Protein AF-A0A7S3VLM6-F1 (afdb_monomer)

Sequence (213 aa):
VGGSRGAKKRGRIESWELSPDQVVLQPAMRALCRQARKAVSQMSSQQAAMVAWACARMGYRDEALLQALANHVSHTSLKLAPKAQGLSMLAWAYATLDFKHPALLSRLMQTAKAKAKWFQPQALSNLLWGLGHFKVCDQELLSLLAREAVYKVDDLKPLGITTILEAWAHAGFYNISLFAVAVPAARKQLPAFSPPTLVRLLTACACVGHFDR

Organism: Dunaliella tertiolecta (NCBI:txid3047)

Solvent-accessible surface area (backbone atoms only — not comparable to full-atom values): 11894 Å² total; per-residue (Å²): 136,84,88,78,83,80,76,76,74,83,71,77,81,67,95,82,78,74,66,61,88,70,56,82,71,54,70,70,57,52,51,50,51,54,50,49,50,75,43,47,88,78,46,53,39,44,54,42,17,51,53,44,30,51,30,34,77,60,38,44,79,53,65,70,41,51,50,50,43,37,51,54,45,43,72,40,53,83,87,59,37,44,54,46,59,28,46,12,32,37,32,33,18,33,44,71,55,71,52,88,51,69,63,34,52,54,41,48,52,56,50,43,61,78,39,45,88,67,42,48,51,68,30,44,22,32,31,40,40,18,37,40,72,71,66,61,85,50,68,67,53,50,54,53,50,44,55,51,42,59,80,37,38,85,76,34,52,63,66,32,50,29,36,45,48,33,30,33,32,77,68,72,46,77,56,62,72,43,51,70,50,42,53,58,43,47,60,79,44,51,92,74,48,49,74,73,48,49,52,46,40,51,49,26,29,58,69,55,69,61,72,89,130

InterPro domains:
  IPR050870 FAST kinase domain-containing [PTHR21228] (25-212)
  IPR058917 RNA-editing substrate-binding complex 6 protein domain [PF26188] (31-204)

Mean predicted aligned error: 8.48 Å

Foldseek 3Di:
DDDDDPPPPPDPPDLPPDPLPPQDDDPVVVVVLVVCLVCLLVDQLLVLLVSLLVCLVSSHDDPSSLVSSLVSQLPDDLVRHHALQSLLSNLQSCLSNVNDDPSSLVSSLVSCLVHVLRHALVSLLSNLLSCLSVLPDDPSSLVSSLVNCLVRLLVDDLSSLLSNLVSCLSNLHDPPSSCVRSVVSNVVRVVRDDPVSVVSNVVSCVSNVNDDD

Nearest PDB structures (foldseek):
  8fni-assembly1_6  TM=9.063E-01  e=2.545E-06  Trypanosoma brucei
  9g6k-assembly1_L4  TM=7.052E-01  e=1.228E-04  Toxoplasma gondii
  9g6k-assembly1_LJ  TM=7.019E-01  e=1.468E-04  Toxoplasma gondii
  9g6k-assembly1_Li  TM=7.991E-01  e=1.140E-03  Toxoplasma gondii
  8fnk-assembly1_8  TM=7.278E-01  e=8.853E-03  Trypanosoma brucei

pLDDT: mean 83.5, std 17.64, range [27.94, 97.75]

Radius of gyration: 19.03 Å; Cα contacts (8 Å, |Δi|>4): 236; chains: 1; bounding box: 37×66×54 Å

Structure (mmCIF, N/CA/C/O backbone):
data_AF-A0A7S3VLM6-F1
#
_entry.id   AF-A0A7S3VLM6-F1
#
loop_
_atom_site.group_PDB
_atom_site.id
_atom_site.type_symbol
_atom_site.label_atom_id
_atom_site.label_alt_id
_atom_site.label_comp_id
_atom_site.label_asym_id
_atom_site.label_entity_id
_atom_site.label_seq_id
_atom_site.pdbx_PDB_ins_code
_atom_site.Cartn_x
_atom_site.Cartn_y
_atom_site.Cartn_z
_atom_site.occupancy
_atom_site.B_iso_or_equiv
_atom_site.auth_seq_id
_atom_site.auth_comp_id
_atom_site.auth_asym_id
_atom_site.auth_atom_id
_atom_site.pdbx_PDB_model_num
ATOM 1 N N . VAL A 1 1 ? -5.978 -51.804 10.826 1.00 36.94 1 VAL A N 1
ATOM 2 C CA . VAL A 1 1 ? -4.774 -51.009 11.171 1.00 36.94 1 VAL A CA 1
ATOM 3 C C . VAL A 1 1 ? -4.463 -50.093 9.997 1.00 36.94 1 VAL A C 1
ATOM 5 O O . VAL A 1 1 ? -4.451 -50.586 8.881 1.00 36.94 1 VAL A O 1
ATOM 8 N N . GLY A 1 2 ? -4.269 -48.793 10.252 1.00 31.86 2 GLY A N 1
ATOM 9 C CA . GLY A 1 2 ? -3.935 -47.759 9.253 1.00 31.86 2 GLY A CA 1
ATOM 10 C C . GLY A 1 2 ? -5.181 -47.059 8.690 1.00 31.86 2 GLY A C 1
ATOM 11 O O . GLY A 1 2 ? -5.938 -47.668 7.958 1.00 31.86 2 GLY A O 1
ATOM 12 N N . GLY A 1 3 ? -5.533 -45.813 9.010 1.00 34.94 3 GLY A N 1
ATOM 13 C CA . GLY A 1 3 ? -4.728 -44.711 9.526 1.00 34.94 3 GLY A CA 1
ATOM 14 C C . GLY A 1 3 ? -4.196 -43.850 8.380 1.00 34.94 3 GLY A C 1
ATOM 15 O O . GLY A 1 3 ? -3.023 -43.942 8.052 1.00 34.94 3 GLY A O 1
ATOM 16 N N . SER A 1 4 ? -5.037 -42.995 7.791 1.00 30.02 4 SER A N 1
ATOM 17 C CA . SER A 1 4 ? -4.576 -41.868 6.972 1.00 30.02 4 SER A CA 1
ATOM 18 C C . SER A 1 4 ? -5.456 -40.651 7.245 1.00 30.02 4 SER A C 1
ATOM 20 O O . SER A 1 4 ? -6.545 -40.481 6.699 1.00 30.02 4 SER A O 1
ATOM 22 N N . ARG A 1 5 ? -4.984 -39.819 8.179 1.00 30.94 5 ARG A N 1
ATOM 23 C CA . ARG A 1 5 ? -5.479 -38.462 8.401 1.00 30.94 5 ARG A CA 1
ATOM 24 C C . ARG A 1 5 ? -5.042 -37.626 7.201 1.00 30.94 5 ARG A C 1
ATOM 26 O O . ARG A 1 5 ? -3.879 -37.244 7.108 1.00 30.94 5 ARG A O 1
ATOM 33 N N . GLY A 1 6 ? -5.980 -37.324 6.309 1.00 29.05 6 GLY A N 1
ATOM 34 C CA . GLY A 1 6 ? -5.800 -36.306 5.282 1.00 29.05 6 GLY A CA 1
ATOM 35 C C . GLY A 1 6 ? -5.577 -34.947 5.941 1.00 29.05 6 GLY A C 1
ATOM 36 O O . GLY A 1 6 ? -6.521 -34.281 6.364 1.00 29.05 6 GLY A O 1
ATOM 37 N N . ALA A 1 7 ? -4.314 -34.550 6.068 1.00 30.67 7 ALA A N 1
ATOM 38 C CA . ALA A 1 7 ? -3.929 -33.212 6.475 1.00 30.67 7 ALA A CA 1
ATOM 39 C C . ALA A 1 7 ? -4.460 -32.214 5.435 1.00 30.67 7 ALA A C 1
ATOM 41 O O . ALA A 1 7 ? -3.897 -32.070 4.349 1.00 30.67 7 ALA A O 1
ATOM 42 N N . LYS A 1 8 ? -5.559 -31.520 5.763 1.00 32.72 8 LYS A N 1
ATOM 43 C CA . LYS A 1 8 ? -6.003 -30.330 5.030 1.00 32.72 8 LYS A CA 1
ATOM 44 C C . LYS A 1 8 ? -4.865 -29.310 5.077 1.00 32.72 8 LYS A C 1
ATOM 46 O O . LYS A 1 8 ? -4.657 -28.646 6.093 1.00 32.72 8 LYS A O 1
ATOM 51 N N . LYS A 1 9 ? -4.105 -29.214 3.983 1.00 30.67 9 LYS A N 1
ATOM 52 C CA . LYS A 1 9 ? -3.143 -28.134 3.753 1.00 30.67 9 LYS A CA 1
ATOM 53 C C . LYS A 1 9 ? -3.896 -26.817 3.949 1.00 30.67 9 LYS A C 1
ATOM 55 O O . LYS A 1 9 ? -4.870 -26.558 3.248 1.00 30.67 9 LYS A O 1
ATOM 60 N N . ARG A 1 10 ? -3.474 -26.011 4.931 1.00 30.25 10 ARG A N 1
ATOM 61 C CA . ARG A 1 10 ? -3.906 -24.615 5.088 1.00 30.25 10 ARG A CA 1
ATOM 62 C C . ARG A 1 10 ? -3.523 -23.880 3.803 1.00 30.25 10 ARG A C 1
ATOM 64 O O . ARG A 1 10 ? -2.375 -23.473 3.645 1.00 30.25 10 ARG A O 1
ATOM 71 N N . GLY A 1 11 ? -4.470 -23.803 2.872 1.00 27.94 11 GLY A N 1
ATOM 72 C CA . GLY A 1 11 ? -4.322 -23.095 1.611 1.00 27.94 11 GLY A CA 1
ATOM 73 C C . GLY A 1 11 ? -4.006 -21.635 1.895 1.00 27.94 11 GLY A C 1
ATOM 74 O O . GLY A 1 11 ? -4.718 -20.955 2.635 1.00 27.94 11 GLY A O 1
ATOM 75 N N . ARG A 1 12 ? -2.885 -21.172 1.350 1.00 28.38 12 ARG A N 1
ATOM 76 C CA . ARG A 1 12 ? -2.534 -19.761 1.296 1.00 28.38 12 ARG A CA 1
ATOM 77 C C . ARG A 1 12 ? -3.579 -19.117 0.386 1.00 28.38 12 ARG A C 1
ATOM 79 O O . ARG A 1 12 ? -3.565 -19.381 -0.804 1.00 28.38 12 ARG A O 1
ATOM 86 N N . ILE A 1 13 ? -4.510 -18.366 0.968 1.00 34.19 13 ILE A N 1
ATOM 87 C CA . ILE A 1 13 ? -5.582 -17.689 0.228 1.00 34.19 13 ILE A CA 1
ATOM 88 C C . ILE A 1 13 ? -4.913 -16.735 -0.769 1.00 34.19 13 ILE A C 1
ATOM 90 O O . ILE A 1 13 ? -4.266 -15.764 -0.353 1.00 34.19 13 ILE A O 1
ATOM 94 N N . GLU A 1 14 ? -4.986 -17.073 -2.054 1.00 30.89 14 GLU A N 1
ATOM 95 C CA . GLU A 1 14 ? -4.518 -16.230 -3.147 1.00 30.89 14 GLU A CA 1
ATOM 96 C C . GLU A 1 14 ? -5.499 -15.065 -3.323 1.00 30.89 14 GLU A C 1
ATOM 98 O O . GLU A 1 14 ? -6.708 -15.200 -3.162 1.00 30.89 14 GLU A O 1
ATOM 103 N N . SER A 1 15 ? -4.956 -13.867 -3.525 1.00 38.62 15 SER A N 1
ATOM 104 C CA . SER A 1 15 ? -5.605 -12.592 -3.199 1.00 38.62 15 SER A CA 1
ATOM 105 C C . SER A 1 15 ? -6.676 -12.110 -4.185 1.00 38.62 15 SER A C 1
ATOM 107 O O . SER A 1 15 ? -6.946 -10.914 -4.211 1.00 38.62 15 SER A O 1
ATOM 109 N N . TRP A 1 16 ? -7.245 -12.978 -5.019 1.00 41.88 16 TRP A N 1
ATOM 110 C CA . TRP A 1 16 ? -8.135 -12.574 -6.115 1.00 41.88 16 TRP A CA 1
ATOM 111 C C . TRP A 1 16 ? -9.539 -13.210 -6.074 1.00 41.88 16 TRP A C 1
ATOM 113 O O . TRP A 1 16 ? -10.366 -12.860 -6.906 1.00 41.88 16 TRP A O 1
ATOM 123 N N . GLU A 1 17 ? -9.855 -14.060 -5.087 1.00 33.66 17 GLU A N 1
ATOM 124 C CA . GLU A 1 17 ? -11.158 -14.763 -5.002 1.00 33.66 17 GLU A CA 1
ATOM 125 C C . GLU A 1 17 ? -12.148 -14.222 -3.952 1.00 33.66 17 GLU A C 1
ATOM 127 O O . GLU A 1 17 ? -13.228 -14.781 -3.780 1.00 33.66 17 GLU A O 1
ATOM 132 N N . LEU A 1 18 ? -11.837 -13.145 -3.227 1.00 43.09 18 LEU A N 1
ATOM 133 C CA . LEU A 1 18 ? -12.759 -12.623 -2.212 1.00 43.09 18 LEU A CA 1
ATOM 134 C C . LEU A 1 18 ? -13.539 -11.426 -2.754 1.00 43.09 18 LEU A C 1
ATOM 136 O O . LEU A 1 18 ? -13.061 -10.296 -2.707 1.00 43.09 18 LEU A O 1
ATOM 140 N N . SER A 1 19 ? -14.771 -11.669 -3.208 1.00 40.28 19 SER A N 1
ATOM 141 C CA . SER A 1 19 ? -15.798 -10.626 -3.206 1.00 40.28 19 SER A CA 1
ATOM 142 C C . SER A 1 19 ? -15.946 -10.118 -1.761 1.00 40.28 19 SER A C 1
ATOM 144 O O . SER A 1 19 ? -16.216 -10.937 -0.874 1.00 40.28 19 SER A O 1
ATOM 146 N N . PRO A 1 20 ? -15.768 -8.808 -1.488 1.00 48.38 20 PRO A N 1
ATOM 147 C CA . PRO A 1 20 ? -15.827 -8.241 -0.134 1.00 48.38 20 PRO A CA 1
ATOM 148 C C . PRO A 1 20 ? -17.125 -8.555 0.630 1.00 48.38 20 PRO A C 1
ATOM 150 O O . PRO A 1 20 ? -17.157 -8.488 1.857 1.00 48.38 20 PRO A O 1
ATOM 153 N N . ASP A 1 21 ? -18.178 -8.948 -0.088 1.00 48.97 21 ASP A N 1
ATOM 154 C CA . ASP A 1 21 ? -19.537 -9.081 0.432 1.00 48.97 21 ASP A CA 1
ATOM 155 C C . ASP A 1 21 ? -19.862 -10.454 1.053 1.00 48.97 21 ASP A C 1
ATOM 157 O O . ASP A 1 21 ? -20.967 -10.645 1.558 1.00 48.97 21 ASP A O 1
ATOM 161 N N . GLN A 1 22 ? -18.935 -11.425 1.053 1.00 50.75 22 GLN A N 1
ATOM 162 C CA . GLN A 1 22 ? -19.246 -12.806 1.475 1.00 50.75 22 GLN A CA 1
ATOM 163 C C . GLN A 1 22 ? -18.573 -13.302 2.764 1.00 50.75 22 GLN A C 1
ATOM 165 O O . GLN A 1 22 ? -18.857 -14.418 3.211 1.00 50.75 22 GLN A O 1
ATOM 170 N N . VAL A 1 23 ? -17.731 -12.505 3.434 1.00 64.38 23 VAL A N 1
ATOM 171 C CA . VAL A 1 23 ? -17.086 -12.975 4.673 1.00 64.38 23 VAL A CA 1
ATOM 172 C C . VAL A 1 23 ? -17.957 -12.711 5.903 1.00 64.38 23 VAL A C 1
ATOM 174 O O . VAL A 1 23 ? -17.932 -11.645 6.523 1.00 64.38 23 VAL A O 1
ATOM 177 N N . VAL A 1 24 ? -18.688 -13.740 6.337 1.00 68.00 24 VAL A N 1
ATOM 178 C CA . VAL A 1 24 ? -19.370 -13.737 7.637 1.00 68.00 24 VAL A CA 1
ATOM 179 C C . VAL A 1 24 ? -18.347 -13.978 8.747 1.00 68.00 24 VAL A C 1
ATOM 181 O O . VAL A 1 24 ? -18.001 -15.111 9.079 1.00 68.00 24 VAL A O 1
ATOM 184 N N . LEU A 1 25 ? -17.870 -12.897 9.365 1.00 74.06 25 LEU A N 1
ATOM 185 C CA . LEU A 1 25 ? -17.043 -13.009 10.565 1.00 74.06 25 LEU A CA 1
ATOM 186 C C . LEU A 1 25 ? -17.821 -13.611 11.737 1.00 74.06 25 LEU A C 1
ATOM 188 O O . LEU A 1 25 ? -18.945 -13.189 12.030 1.00 74.06 25 LEU A O 1
ATOM 192 N N . GLN A 1 26 ? -17.161 -14.511 12.470 1.00 79.38 26 GLN A N 1
ATOM 193 C CA . GLN A 1 26 ? -17.660 -15.042 13.736 1.00 79.38 26 GLN A CA 1
ATOM 194 C C . GLN A 1 26 ? -17.963 -13.904 14.737 1.00 79.38 26 GLN A C 1
ATOM 196 O O . GLN A 1 26 ? -17.250 -12.891 14.745 1.00 79.38 26 GLN A O 1
ATOM 201 N N . PRO A 1 27 ? -18.965 -14.060 15.627 1.00 84.00 27 PRO A N 1
ATOM 202 C CA . PRO A 1 27 ? -19.365 -13.022 16.583 1.00 84.00 27 PRO A CA 1
ATOM 203 C C . PRO A 1 27 ? -18.211 -12.466 17.428 1.00 84.00 27 PRO A C 1
ATOM 205 O O . PRO A 1 27 ? -18.130 -11.255 17.633 1.00 84.00 27 PRO A O 1
ATOM 208 N N . ALA A 1 28 ? -17.280 -13.330 17.846 1.00 84.19 28 ALA A N 1
ATOM 209 C CA . ALA A 1 28 ? -16.088 -12.934 18.592 1.00 84.19 28 ALA A CA 1
ATOM 210 C C . ALA A 1 28 ? -15.211 -11.941 17.810 1.00 84.19 28 ALA A C 1
ATOM 212 O O . ALA A 1 28 ? -14.785 -10.928 18.360 1.00 84.19 28 ALA A O 1
ATOM 213 N N . MET A 1 29 ? -15.001 -12.164 16.507 1.00 84.81 29 MET A N 1
ATOM 214 C CA . MET A 1 29 ? -14.196 -11.257 15.685 1.00 84.81 29 MET A CA 1
ATOM 215 C C . MET A 1 29 ? -14.895 -9.908 15.478 1.00 84.81 29 MET A C 1
ATOM 217 O O . MET A 1 29 ? -14.259 -8.862 15.575 1.00 84.81 29 MET A O 1
ATOM 221 N N . ARG A 1 30 ? -16.223 -9.903 15.297 1.00 84.50 30 ARG A N 1
ATOM 222 C CA . ARG A 1 30 ? -17.000 -8.652 15.241 1.00 84.50 30 ARG A CA 1
ATOM 223 C C . ARG A 1 30 ? -16.886 -7.862 16.546 1.00 84.50 30 ARG A C 1
ATOM 225 O O . ARG A 1 30 ? -16.766 -6.639 16.509 1.00 84.50 30 ARG A O 1
ATOM 232 N N . ALA A 1 31 ? -16.910 -8.539 17.695 1.00 88.56 31 ALA A N 1
ATOM 233 C CA . ALA A 1 31 ? -16.713 -7.896 18.992 1.00 88.56 31 ALA A CA 1
ATOM 234 C C . ALA A 1 31 ? -15.311 -7.272 19.110 1.00 88.56 31 ALA A C 1
ATOM 236 O O . ALA A 1 31 ? -15.199 -6.128 19.553 1.00 88.56 31 ALA A O 1
ATOM 237 N N . LEU A 1 32 ? -14.266 -7.959 18.630 1.00 91.06 32 LEU A N 1
ATOM 238 C CA . LEU A 1 32 ? -12.904 -7.414 18.577 1.00 91.06 32 LEU A CA 1
ATOM 239 C C . LEU A 1 32 ? -12.814 -6.173 17.679 1.00 91.06 32 LEU A C 1
ATOM 241 O O . LEU A 1 32 ? -12.256 -5.168 18.109 1.00 91.06 32 LEU A O 1
ATOM 245 N N . CYS A 1 33 ? -13.417 -6.186 16.485 1.00 90.31 33 CYS A N 1
ATOM 246 C CA . CYS A 1 33 ? -13.466 -5.013 15.601 1.00 90.31 33 CYS A CA 1
ATOM 247 C C . CYS A 1 33 ? -14.185 -3.822 16.256 1.00 90.31 33 CYS A C 1
ATOM 249 O O . CYS A 1 33 ? -13.697 -2.692 16.200 1.00 90.31 33 CYS A O 1
ATOM 251 N N . ARG A 1 34 ? -15.307 -4.060 16.950 1.00 91.19 34 ARG A N 1
ATOM 252 C CA . ARG A 1 34 ? -16.012 -3.004 17.700 1.00 91.19 34 ARG A CA 1
ATOM 253 C C . ARG A 1 34 ? -15.161 -2.441 18.834 1.00 91.19 34 ARG A C 1
ATOM 255 O O . ARG A 1 34 ? -15.181 -1.232 19.056 1.00 91.19 34 ARG A O 1
ATOM 262 N N . GLN A 1 35 ? -14.429 -3.294 19.549 1.00 93.81 35 GLN A N 1
ATOM 263 C CA . GLN A 1 35 ? -13.532 -2.849 20.612 1.00 93.81 35 GLN A CA 1
ATOM 264 C C . GLN A 1 35 ? -12.344 -2.067 20.042 1.00 93.81 35 GLN A C 1
ATOM 266 O O . GLN A 1 35 ? -12.016 -1.002 20.561 1.00 93.81 35 GLN A O 1
ATOM 271 N N . ALA A 1 36 ? -11.765 -2.528 18.930 1.00 93.88 36 ALA A N 1
ATOM 272 C CA . ALA A 1 36 ? -10.728 -1.805 18.204 1.00 93.88 36 ALA A CA 1
ATOM 273 C C . ALA A 1 36 ? -11.217 -0.412 17.791 1.00 93.88 36 ALA A C 1
ATOM 275 O O . ALA A 1 36 ? -10.506 0.559 18.024 1.00 93.88 36 ALA A O 1
ATOM 276 N N . ARG A 1 37 ? -12.458 -0.292 17.291 1.00 95.50 37 ARG A N 1
ATOM 277 C CA . ARG A 1 37 ? -13.083 0.995 16.936 1.00 95.50 37 ARG A CA 1
ATOM 278 C C . ARG A 1 37 ? -13.129 1.965 18.118 1.00 95.50 37 ARG A C 1
ATOM 280 O O . ARG A 1 37 ? -12.818 3.138 17.952 1.00 95.50 37 ARG A O 1
ATOM 287 N N . LYS A 1 38 ? -13.491 1.483 19.312 1.00 95.19 38 LYS A N 1
ATOM 288 C CA . LYS A 1 38 ? -13.516 2.299 20.541 1.00 95.19 38 LYS A CA 1
ATOM 289 C C . LYS A 1 38 ? -12.116 2.717 21.001 1.00 95.19 38 LYS A C 1
ATOM 291 O O . LYS A 1 38 ? -11.971 3.770 21.608 1.00 95.19 38 LYS A O 1
ATOM 296 N N . ALA A 1 39 ? -11.104 1.903 20.714 1.00 95.62 39 ALA A N 1
ATOM 297 C CA . ALA A 1 39 ? -9.727 2.127 21.138 1.00 95.62 39 ALA A CA 1
ATOM 298 C C . ALA A 1 39 ? -8.870 2.901 20.118 1.00 95.62 39 ALA A C 1
ATOM 300 O O . ALA A 1 39 ? -7.705 3.160 20.407 1.00 95.62 39 ALA A O 1
ATOM 301 N N . VAL A 1 40 ? -9.401 3.280 18.944 1.00 95.94 40 VAL A N 1
ATOM 302 C CA . VAL A 1 40 ? -8.617 3.913 17.861 1.00 95.94 40 VAL A CA 1
ATOM 303 C C . VAL A 1 40 ? -7.832 5.136 18.340 1.00 95.94 40 VAL A C 1
ATOM 305 O O . VAL A 1 40 ? -6.659 5.265 18.001 1.00 95.94 40 VAL A O 1
ATOM 308 N N . SER A 1 41 ? -8.434 5.994 19.168 1.00 94.00 41 SER A N 1
ATOM 309 C CA . SER A 1 41 ? -7.782 7.209 19.681 1.00 94.00 41 SER A CA 1
ATOM 310 C C . SER A 1 41 ? -6.552 6.933 20.552 1.00 94.00 41 SER A C 1
ATOM 312 O O . SER A 1 41 ? -5.698 7.802 20.692 1.00 94.00 41 SER A O 1
ATOM 314 N N . GLN A 1 42 ? -6.440 5.727 21.115 1.00 94.88 42 GLN A N 1
ATOM 315 C CA . GLN A 1 42 ? -5.311 5.289 21.940 1.00 94.88 42 GLN A CA 1
ATOM 316 C C . GLN A 1 42 ? -4.223 4.583 21.116 1.00 94.88 42 GLN A C 1
ATOM 318 O O . GLN A 1 42 ? -3.149 4.277 21.632 1.00 94.88 42 GLN A O 1
ATOM 323 N N . MET A 1 43 ? -4.482 4.293 19.837 1.00 95.25 43 MET A N 1
ATOM 324 C CA . MET A 1 43 ? -3.535 3.601 18.969 1.00 95.25 43 MET A CA 1
ATOM 325 C C . MET A 1 43 ? -2.503 4.571 18.400 1.00 95.25 43 MET A C 1
ATOM 327 O O . MET A 1 43 ? -2.805 5.697 18.015 1.00 95.25 43 MET A O 1
ATOM 331 N N . SER A 1 44 ? -1.275 4.104 18.216 1.00 95.75 44 SER A N 1
ATOM 332 C CA . SER A 1 44 ? -0.357 4.751 17.281 1.00 95.75 44 SER A CA 1
ATOM 333 C C . SER A 1 44 ? -0.874 4.626 15.843 1.00 95.75 44 SER A C 1
ATOM 335 O O . SER A 1 44 ? -1.567 3.672 15.480 1.00 95.75 44 SER A O 1
ATOM 337 N N . SER A 1 45 ? -0.455 5.544 14.975 1.00 93.50 45 SER A N 1
ATOM 338 C CA . SER A 1 45 ? -0.726 5.469 13.533 1.00 93.50 45 SER A CA 1
ATOM 339 C C . SER A 1 45 ? -0.250 4.146 12.899 1.00 93.50 45 SER A C 1
ATOM 341 O O . SER A 1 45 ? -0.871 3.632 11.969 1.00 93.50 45 SER A O 1
ATOM 343 N N . GLN A 1 46 ? 0.825 3.546 13.428 1.00 94.25 46 GLN A N 1
ATOM 344 C CA . GLN A 1 46 ? 1.313 2.238 12.981 1.00 94.25 46 GLN A CA 1
ATOM 345 C C . GLN A 1 46 ? 0.361 1.100 13.383 1.00 94.25 46 GLN A C 1
ATOM 347 O O . GLN A 1 46 ? 0.078 0.225 12.568 1.00 94.25 46 GLN A O 1
ATOM 352 N N . GLN A 1 47 ? -0.162 1.115 14.611 1.00 96.25 47 GLN A N 1
ATOM 353 C CA . GLN A 1 47 ? -1.159 0.137 15.058 1.00 96.25 47 GLN A CA 1
ATOM 354 C C . GLN A 1 47 ? -2.462 0.272 14.261 1.00 96.25 47 GLN A C 1
ATOM 356 O O . GLN A 1 47 ? -3.010 -0.740 13.830 1.00 96.25 47 GLN A O 1
ATOM 361 N N . ALA A 1 48 ? -2.904 1.499 13.967 1.00 96.69 48 ALA A N 1
ATOM 362 C CA . ALA A 1 48 ? -4.069 1.734 13.114 1.00 96.69 48 ALA A CA 1
ATOM 363 C C . ALA A 1 48 ? -3.899 1.112 11.711 1.00 96.69 48 ALA A C 1
ATOM 365 O O . ALA A 1 48 ? -4.810 0.458 11.201 1.00 96.69 48 ALA A O 1
ATOM 366 N N . ALA A 1 49 ? -2.705 1.234 11.118 1.00 96.88 49 ALA A N 1
ATOM 367 C CA . ALA A 1 49 ? -2.371 0.579 9.853 1.00 96.88 49 ALA A CA 1
ATOM 368 C C . ALA A 1 49 ? -2.447 -0.956 9.932 1.00 96.88 49 ALA A C 1
ATOM 370 O O . ALA A 1 49 ? -2.948 -1.602 9.011 1.00 96.88 49 ALA A O 1
ATOM 371 N N . MET A 1 50 ? -1.983 -1.547 11.037 1.00 96.81 50 MET A N 1
ATOM 372 C CA . MET A 1 50 ? -2.056 -2.994 11.262 1.00 96.81 50 MET A CA 1
ATOM 373 C C . MET A 1 50 ? -3.497 -3.491 11.391 1.00 96.81 50 MET A C 1
ATOM 375 O O . MET A 1 50 ? -3.820 -4.537 10.831 1.00 96.81 50 MET A O 1
ATOM 379 N N . VAL A 1 51 ? -4.369 -2.740 12.072 1.00 96.56 51 VAL A N 1
ATOM 380 C CA . VAL A 1 51 ? -5.796 -3.082 12.184 1.00 96.56 51 VAL A CA 1
ATOM 381 C C . VAL A 1 51 ? -6.471 -3.040 10.813 1.00 96.56 51 VAL A C 1
ATOM 383 O O . VAL A 1 51 ? -7.159 -3.994 10.452 1.00 96.56 51 VAL A O 1
ATOM 386 N N . ALA A 1 52 ? -6.235 -1.988 10.020 1.00 96.81 52 ALA A N 1
ATOM 387 C CA . ALA A 1 52 ? -6.776 -1.894 8.662 1.00 96.81 52 ALA A CA 1
ATOM 388 C C . ALA A 1 52 ? -6.313 -3.071 7.787 1.00 96.81 52 ALA A C 1
ATOM 390 O O . ALA A 1 52 ? -7.126 -3.726 7.136 1.00 96.81 52 ALA A O 1
ATOM 391 N N . TRP A 1 53 ? -5.017 -3.394 7.827 1.00 95.69 53 TRP A N 1
ATOM 392 C CA . TRP A 1 53 ? -4.458 -4.536 7.104 1.00 95.69 53 TRP A CA 1
ATOM 393 C C . TRP A 1 53 ? -5.064 -5.869 7.541 1.00 95.69 53 TRP A C 1
ATOM 395 O O . TRP A 1 53 ? -5.383 -6.696 6.690 1.00 95.69 53 TRP A O 1
ATOM 405 N N . ALA A 1 54 ? -5.268 -6.076 8.844 1.00 94.50 54 ALA A N 1
ATOM 406 C CA . ALA A 1 54 ? -5.925 -7.275 9.349 1.00 94.50 54 ALA A CA 1
ATOM 407 C C . ALA A 1 54 ? -7.362 -7.391 8.816 1.00 94.50 54 ALA A C 1
ATOM 409 O O . ALA A 1 54 ? -7.743 -8.461 8.349 1.00 94.50 54 ALA A O 1
ATOM 410 N N . CYS A 1 55 ? -8.130 -6.295 8.811 1.00 91.94 55 CYS A N 1
ATOM 411 C CA . CYS A 1 55 ? -9.486 -6.267 8.249 1.00 91.94 55 CYS A CA 1
ATOM 412 C C . CYS A 1 55 ? -9.487 -6.653 6.763 1.00 91.94 55 CYS A C 1
ATOM 414 O O . CYS A 1 55 ? -10.245 -7.531 6.356 1.00 91.94 55 CYS A O 1
ATOM 416 N N . ALA A 1 56 ? -8.566 -6.085 5.980 1.00 92.31 56 ALA A N 1
ATOM 417 C CA . ALA A 1 56 ? -8.410 -6.404 4.563 1.00 92.31 56 ALA A CA 1
ATOM 418 C C . ALA A 1 56 ? -8.018 -7.867 4.325 1.00 92.31 56 ALA A C 1
ATOM 420 O O . ALA A 1 56 ? -8.588 -8.535 3.469 1.00 92.31 56 ALA A O 1
ATOM 421 N N . ARG A 1 57 ? -7.096 -8.412 5.127 1.00 89.44 57 ARG A N 1
ATOM 422 C CA . ARG A 1 57 ? -6.708 -9.832 5.062 1.00 89.44 57 ARG A CA 1
ATOM 423 C C . ARG A 1 57 ? -7.843 -10.785 5.410 1.00 89.44 57 ARG A C 1
ATOM 425 O O . ARG A 1 57 ? -7.829 -11.918 4.940 1.00 89.44 57 ARG A O 1
ATOM 432 N N . MET A 1 58 ? -8.780 -10.344 6.242 1.00 87.81 58 MET A N 1
ATOM 433 C CA . MET A 1 58 ? -9.989 -11.091 6.566 1.00 87.81 58 MET A CA 1
ATOM 434 C C . MET A 1 58 ? -11.098 -10.898 5.527 1.00 87.81 58 MET A C 1
ATOM 436 O O . MET A 1 58 ? -12.116 -11.561 5.649 1.00 87.81 58 MET A O 1
ATOM 440 N N . GLY A 1 59 ? -10.948 -9.997 4.549 1.00 85.06 59 GLY A N 1
ATOM 441 C CA . GLY A 1 59 ? -12.041 -9.618 3.649 1.00 85.06 59 GLY A CA 1
ATOM 442 C C . GLY A 1 59 ? -13.234 -9.008 4.392 1.00 85.06 59 GLY A C 1
ATOM 443 O O . GLY A 1 59 ? -14.362 -9.128 3.936 1.00 85.06 59 GLY A O 1
ATOM 444 N N . TYR A 1 60 ? -13.008 -8.408 5.567 1.00 87.06 60 TYR A N 1
ATOM 445 C CA . TYR A 1 60 ? -14.072 -7.847 6.395 1.00 87.06 60 TYR A CA 1
ATOM 446 C C . TYR A 1 60 ? -14.081 -6.325 6.321 1.00 87.06 60 TYR A C 1
ATOM 448 O O . TYR A 1 60 ? -13.165 -5.653 6.807 1.00 87.06 60 TYR A O 1
ATOM 456 N N . ARG A 1 61 ? -15.156 -5.790 5.746 1.00 89.69 61 ARG A N 1
ATOM 457 C CA . ARG A 1 61 ? -15.393 -4.357 5.595 1.00 89.69 61 ARG A CA 1
ATOM 458 C C . ARG A 1 61 ? -16.340 -3.850 6.685 1.00 89.69 61 ARG A C 1
ATOM 460 O O . ARG A 1 61 ? -17.555 -3.936 6.562 1.00 89.69 61 ARG A O 1
ATOM 467 N N . ASP A 1 62 ? -15.770 -3.289 7.749 1.00 90.88 62 ASP A N 1
ATOM 468 C CA . ASP A 1 62 ? -16.502 -2.484 8.739 1.00 90.88 62 ASP A CA 1
ATOM 469 C C . ASP A 1 62 ? -16.215 -1.009 8.475 1.00 90.88 62 ASP A C 1
ATOM 471 O O . ASP A 1 62 ? -15.181 -0.477 8.883 1.00 90.88 62 ASP A O 1
ATOM 475 N N . GLU A 1 63 ? -17.121 -0.355 7.752 1.00 94.06 63 GLU A N 1
ATOM 476 C CA . GLU A 1 63 ? -16.932 1.030 7.317 1.00 94.06 63 GLU A CA 1
ATOM 477 C C . GLU A 1 63 ? -16.761 1.992 8.488 1.00 94.06 63 GLU A C 1
ATOM 479 O O . GLU A 1 63 ? -15.964 2.919 8.406 1.00 94.06 63 GLU A O 1
ATOM 484 N N . ALA A 1 64 ? -17.433 1.7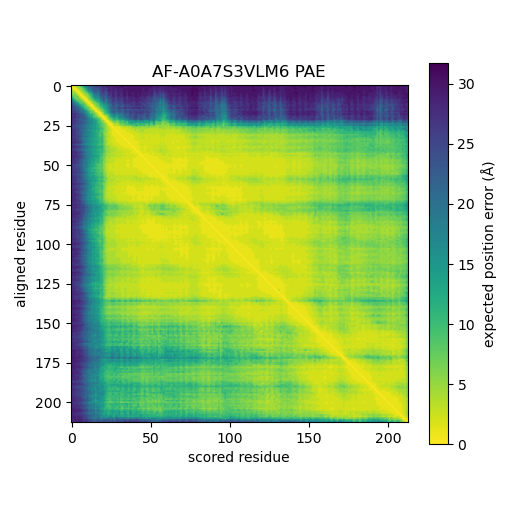53 9.616 1.00 95.00 64 ALA A N 1
ATOM 485 C CA . ALA A 1 64 ? -17.309 2.615 10.783 1.00 95.00 64 ALA A CA 1
ATOM 486 C C . ALA A 1 64 ? -15.927 2.486 11.445 1.00 95.00 64 ALA A C 1
ATOM 488 O O . ALA A 1 64 ? -15.370 3.478 11.918 1.00 95.00 64 ALA A O 1
ATOM 489 N N . LEU A 1 65 ? -15.360 1.277 11.486 1.00 95.88 65 LEU A N 1
ATOM 490 C CA . LEU A 1 65 ? -13.979 1.072 11.926 1.00 95.88 65 LEU A CA 1
ATOM 491 C C . LEU A 1 65 ? -12.985 1.696 10.938 1.00 95.88 65 LEU A C 1
ATOM 493 O O . LEU A 1 65 ? -12.079 2.407 11.369 1.00 95.88 65 LEU A O 1
ATOM 497 N N . LEU A 1 66 ? -13.159 1.474 9.632 1.00 97.25 66 LEU A N 1
ATOM 498 C CA . LEU A 1 66 ? -12.295 2.054 8.600 1.00 97.25 66 LEU A CA 1
ATOM 499 C C . LEU A 1 66 ? -12.330 3.585 8.645 1.00 97.25 66 LEU A C 1
ATOM 501 O O . LEU A 1 66 ? -11.282 4.218 8.684 1.00 97.25 66 LEU A O 1
ATOM 505 N N . GLN A 1 67 ? -13.510 4.187 8.760 1.00 97.62 67 GLN A N 1
ATOM 506 C CA . GLN A 1 67 ? -13.679 5.629 8.912 1.00 97.62 67 GLN A CA 1
ATOM 507 C C . GLN A 1 67 ? -12.940 6.167 10.147 1.00 97.62 67 GLN A C 1
ATOM 509 O O . GLN A 1 67 ? -12.237 7.176 10.062 1.00 97.62 67 GLN A O 1
ATOM 514 N N . ALA A 1 68 ? -13.045 5.481 11.291 1.00 97.31 68 ALA A N 1
ATOM 515 C CA . ALA A 1 68 ? -12.346 5.873 12.514 1.00 97.31 68 ALA A CA 1
ATOM 516 C C . ALA A 1 68 ? -10.817 5.799 12.354 1.00 97.31 68 ALA A C 1
ATOM 518 O O . ALA A 1 68 ? -10.113 6.750 12.698 1.00 97.31 68 ALA A O 1
ATOM 519 N N . LEU A 1 69 ? -10.300 4.702 11.788 1.00 97.75 69 LEU A N 1
ATOM 520 C CA . LEU A 1 69 ? -8.868 4.521 11.522 1.00 97.75 69 LEU A CA 1
ATOM 521 C C . LEU A 1 69 ? -8.343 5.575 10.538 1.00 97.75 69 LEU A C 1
ATOM 523 O O . LEU A 1 69 ? -7.281 6.158 10.762 1.00 97.75 69 LEU A O 1
ATOM 527 N N . ALA A 1 70 ? -9.094 5.838 9.468 1.00 97.50 70 ALA A N 1
ATOM 528 C CA . ALA A 1 70 ? -8.748 6.816 8.452 1.00 97.50 70 ALA A CA 1
ATOM 529 C C . ALA A 1 70 ? -8.661 8.219 9.047 1.00 97.50 70 ALA A C 1
ATOM 531 O O . ALA A 1 70 ? -7.664 8.911 8.837 1.00 97.50 70 ALA A O 1
ATOM 532 N N . ASN A 1 71 ? -9.666 8.618 9.828 1.00 97.19 71 ASN A N 1
ATOM 533 C CA . ASN A 1 71 ? -9.686 9.904 10.513 1.00 97.19 71 ASN A CA 1
ATOM 534 C C . ASN A 1 71 ? -8.495 10.040 11.461 1.00 97.19 71 ASN A C 1
ATOM 536 O O . ASN A 1 71 ? -7.782 11.040 11.399 1.00 97.19 71 ASN A O 1
ATOM 540 N N . HIS A 1 72 ? -8.219 9.020 12.271 1.00 96.00 72 HIS A N 1
ATOM 541 C CA . HIS A 1 72 ? -7.097 9.027 13.208 1.00 96.00 72 HIS A CA 1
ATOM 542 C C . HIS A 1 72 ? -5.745 9.246 12.518 1.00 96.00 72 HIS A C 1
ATOM 544 O O . HIS A 1 72 ? -4.977 10.138 12.886 1.00 96.00 72 HIS A O 1
ATOM 550 N N . VAL A 1 73 ? -5.468 8.489 11.453 1.00 96.44 73 VAL A N 1
ATOM 551 C CA . VAL A 1 73 ? -4.208 8.622 10.706 1.00 96.44 73 VAL A CA 1
ATOM 552 C C . VAL A 1 73 ? -4.143 9.954 9.950 1.00 96.44 73 VAL A C 1
ATOM 554 O O . VAL A 1 73 ? -3.095 10.601 9.937 1.00 96.44 73 VAL A O 1
ATOM 557 N N . SER A 1 74 ? -5.254 10.406 9.361 1.00 95.81 74 SER A N 1
ATOM 558 C CA . SER A 1 74 ? -5.307 11.663 8.596 1.00 95.81 74 SER A CA 1
ATOM 559 C C . SER A 1 74 ? -4.976 12.880 9.465 1.00 95.81 74 SER A C 1
ATOM 561 O O . SER A 1 74 ? -4.269 13.778 9.013 1.00 95.81 74 SER A O 1
ATOM 563 N N . HIS A 1 75 ? -5.401 12.879 10.732 1.00 92.88 75 HIS A N 1
ATOM 564 C CA . HIS A 1 75 ? -5.137 13.967 11.681 1.00 92.88 75 HIS A CA 1
ATOM 565 C C . HIS A 1 75 ? -3.795 13.831 12.419 1.00 92.88 75 HIS A C 1
ATOM 567 O O . HIS A 1 75 ? -3.331 14.784 13.042 1.00 92.88 75 HIS A O 1
ATOM 573 N N . THR A 1 76 ? -3.112 12.688 12.316 1.00 91.25 76 THR A N 1
ATOM 574 C CA . THR A 1 76 ? -1.798 12.490 12.947 1.00 91.25 76 THR A CA 1
ATOM 575 C C . THR A 1 76 ? -0.723 13.315 12.234 1.00 91.25 76 THR A C 1
ATOM 577 O O . THR A 1 76 ? -0.621 13.240 11.013 1.00 91.25 76 THR A O 1
ATOM 580 N N . SER A 1 77 ? 0.109 14.073 12.958 1.00 90.19 77 SER A N 1
ATOM 581 C CA . SER A 1 77 ? 1.205 14.871 12.370 1.00 90.19 77 SER A CA 1
ATOM 582 C C . SER A 1 77 ? 2.208 14.021 11.571 1.00 90.19 77 SER A C 1
ATOM 584 O O . SER A 1 77 ? 2.396 12.842 11.859 1.00 90.19 77 SER A O 1
ATOM 586 N N . LEU A 1 78 ? 2.935 14.610 10.609 1.00 87.00 78 LEU A N 1
ATOM 587 C CA . LEU A 1 78 ? 3.920 13.877 9.782 1.00 87.00 78 LEU A CA 1
ATOM 588 C C . LEU A 1 78 ? 5.016 13.159 10.599 1.00 87.00 78 LEU A C 1
ATOM 590 O O . LEU A 1 78 ? 5.559 12.143 10.153 1.00 87.00 78 LEU A O 1
ATOM 594 N N . LYS A 1 79 ? 5.337 13.673 11.797 1.00 87.62 79 LYS A N 1
ATOM 595 C CA . LYS A 1 79 ? 6.297 13.062 12.731 1.00 87.62 79 LYS A CA 1
ATOM 596 C C . LYS A 1 79 ? 5.757 11.767 13.343 1.00 87.62 79 LYS A C 1
ATOM 598 O O . LYS A 1 79 ? 6.517 10.820 13.514 1.00 87.62 79 LYS A O 1
ATOM 603 N N . LEU A 1 80 ? 4.464 11.741 13.661 1.00 89.69 80 LEU A N 1
ATOM 604 C CA . LEU A 1 80 ? 3.776 10.602 14.273 1.00 89.69 80 LEU A CA 1
ATOM 605 C C . LEU A 1 80 ? 3.089 9.695 13.241 1.00 89.69 80 LEU A C 1
ATOM 607 O O . LEU A 1 80 ? 2.587 8.630 13.600 1.00 89.69 80 LEU A O 1
ATOM 611 N N . ALA A 1 81 ? 3.067 10.104 11.971 1.00 89.19 81 ALA A N 1
ATOM 612 C CA . ALA A 1 81 ? 2.527 9.325 10.871 1.00 89.19 81 ALA A CA 1
ATOM 613 C C . ALA A 1 81 ? 3.242 7.963 10.757 1.00 89.19 81 ALA A C 1
ATOM 615 O O . ALA A 1 81 ? 4.397 7.828 11.185 1.00 89.19 81 ALA A O 1
ATOM 616 N N . PRO A 1 82 ? 2.590 6.943 10.167 1.00 89.38 82 PRO A N 1
ATOM 617 C CA . PRO A 1 82 ? 3.171 5.612 10.095 1.00 89.38 82 PRO A CA 1
ATOM 618 C C . PRO A 1 82 ? 4.524 5.613 9.363 1.00 89.38 82 PRO A C 1
ATOM 620 O O . PRO A 1 82 ? 4.860 6.515 8.587 1.00 89.38 82 PRO A O 1
ATOM 623 N N . LYS A 1 83 ? 5.325 4.571 9.593 1.00 93.69 83 LYS A N 1
ATOM 624 C CA . LYS A 1 83 ? 6.539 4.339 8.794 1.00 93.69 83 LYS A CA 1
ATOM 625 C C . LYS A 1 83 ? 6.149 3.875 7.386 1.00 93.69 83 LYS A C 1
ATOM 627 O O . LYS A 1 83 ? 5.006 3.486 7.165 1.00 93.69 83 LYS A O 1
ATOM 632 N N . ALA A 1 84 ? 7.099 3.840 6.448 1.00 92.81 84 ALA A N 1
ATOM 633 C CA . ALA A 1 84 ? 6.854 3.423 5.059 1.00 92.81 84 ALA A CA 1
ATOM 634 C C . ALA A 1 84 ? 6.071 2.095 4.945 1.00 92.81 84 ALA A C 1
ATOM 636 O O . ALA A 1 84 ? 5.112 1.996 4.182 1.00 92.81 84 ALA A O 1
ATOM 637 N N . GLN A 1 85 ? 6.399 1.104 5.784 1.00 92.88 85 GLN A N 1
ATOM 638 C CA . GLN A 1 85 ? 5.637 -0.146 5.871 1.00 92.88 85 GLN A CA 1
ATOM 639 C C . GLN A 1 85 ? 4.170 0.093 6.269 1.00 92.88 85 GLN A C 1
ATOM 641 O O . GLN A 1 85 ? 3.274 -0.398 5.589 1.00 92.88 85 GLN A O 1
ATOM 646 N N . GLY A 1 86 ? 3.910 0.879 7.319 1.00 96.06 86 GLY A N 1
ATOM 647 C CA . GLY A 1 86 ? 2.552 1.218 7.755 1.00 96.06 86 GLY A CA 1
ATOM 648 C C . GLY A 1 86 ? 1.752 1.989 6.700 1.00 96.06 86 GLY A C 1
ATOM 649 O O . GLY A 1 86 ? 0.578 1.692 6.499 1.00 96.06 86 GLY A O 1
ATOM 650 N N . LEU A 1 87 ? 2.384 2.907 5.957 1.00 95.88 87 LEU A N 1
ATOM 651 C CA . LEU A 1 87 ? 1.735 3.576 4.820 1.00 95.88 87 LEU A CA 1
ATOM 652 C C . LEU A 1 87 ? 1.307 2.574 3.753 1.00 95.88 87 LEU A C 1
ATOM 654 O O . LEU A 1 87 ? 0.172 2.612 3.289 1.00 95.88 87 LEU A O 1
ATOM 658 N N . SER A 1 88 ? 2.215 1.671 3.378 1.00 94.62 88 SER A N 1
ATOM 659 C CA . SER A 1 88 ? 1.926 0.664 2.359 1.00 94.62 88 SER A CA 1
ATOM 660 C C . SER A 1 88 ? 0.804 -0.285 2.785 1.00 94.62 88 SER A C 1
ATOM 662 O O . SER A 1 88 ? -0.008 -0.689 1.959 1.00 94.62 88 SER A O 1
ATOM 664 N N . MET A 1 89 ? 0.721 -0.597 4.084 1.00 95.94 89 MET A N 1
ATOM 665 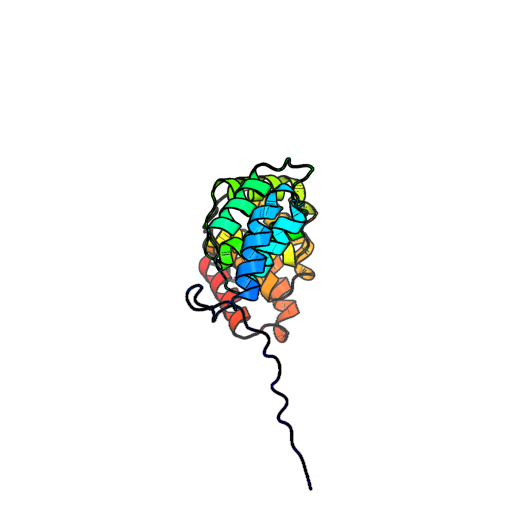C CA . MET A 1 89 ? -0.348 -1.411 4.656 1.00 95.94 89 MET A CA 1
ATOM 666 C C . MET A 1 89 ? -1.699 -0.704 4.573 1.00 95.94 89 MET A C 1
ATOM 668 O O . MET A 1 89 ? -2.669 -1.339 4.181 1.00 95.94 89 MET A O 1
ATOM 672 N N . LEU A 1 90 ? -1.761 0.593 4.892 1.00 97.56 90 LEU A N 1
ATOM 673 C CA . LEU A 1 90 ? -2.984 1.388 4.748 1.00 97.56 90 LEU A CA 1
ATOM 674 C C . LEU A 1 90 ? -3.423 1.481 3.286 1.00 97.56 90 LEU A C 1
ATOM 676 O O . LEU A 1 90 ? -4.573 1.181 2.990 1.00 97.56 90 LEU A O 1
ATOM 680 N N . ALA A 1 91 ? -2.514 1.844 2.377 1.00 95.62 91 ALA A N 1
ATOM 681 C CA . ALA A 1 91 ? -2.828 1.955 0.954 1.00 95.62 91 ALA A CA 1
ATOM 682 C C . ALA A 1 91 ? -3.382 0.635 0.397 1.00 95.62 91 ALA A C 1
ATOM 684 O O . ALA A 1 91 ? -4.451 0.619 -0.209 1.00 95.62 91 ALA A O 1
ATOM 685 N N . TRP A 1 92 ? -2.699 -0.479 0.678 1.00 94.44 92 TRP A N 1
ATOM 686 C CA . TRP A 1 92 ? -3.135 -1.804 0.248 1.00 94.44 92 TRP A CA 1
ATOM 687 C C . TRP A 1 92 ? -4.463 -2.218 0.888 1.00 94.44 92 TRP A C 1
ATOM 689 O O . TRP A 1 92 ? -5.344 -2.711 0.192 1.00 94.44 92 TRP A O 1
ATOM 699 N N . ALA A 1 93 ? -4.634 -2.007 2.195 1.00 96.00 93 ALA A N 1
ATOM 700 C CA . ALA A 1 93 ? -5.835 -2.425 2.911 1.00 96.00 93 ALA A CA 1
ATOM 701 C C . ALA A 1 93 ? -7.091 -1.691 2.433 1.00 96.00 93 ALA A C 1
ATOM 703 O O . ALA A 1 93 ? -8.118 -2.324 2.205 1.00 96.00 93 ALA A O 1
ATOM 704 N N . TYR A 1 94 ? -7.002 -0.371 2.263 1.00 96.75 94 TYR A N 1
ATOM 705 C CA . TYR A 1 94 ? -8.136 0.442 1.826 1.00 96.75 94 TYR A CA 1
ATOM 706 C C . TYR A 1 94 ? -8.510 0.135 0.378 1.00 96.75 94 TYR A C 1
ATOM 708 O O . TYR A 1 94 ? -9.695 0.040 0.081 1.00 96.75 94 TYR A O 1
ATOM 716 N N . ALA A 1 95 ? -7.523 -0.081 -0.497 1.00 92.81 95 ALA A N 1
ATOM 717 C CA . ALA A 1 95 ? -7.773 -0.520 -1.867 1.00 92.81 95 ALA A CA 1
ATOM 718 C C . ALA A 1 95 ? -8.387 -1.931 -1.917 1.00 92.81 95 ALA A C 1
ATOM 720 O O . ALA A 1 95 ? -9.378 -2.144 -2.601 1.00 92.81 95 ALA A O 1
ATOM 721 N N . THR A 1 96 ? -7.873 -2.876 -1.121 1.00 90.12 96 THR A N 1
ATOM 722 C CA . THR A 1 96 ? -8.399 -4.256 -1.050 1.00 90.12 96 THR A CA 1
ATOM 723 C C . THR A 1 96 ? -9.850 -4.305 -0.566 1.00 90.12 96 THR A C 1
ATOM 725 O O . THR A 1 96 ? -10.630 -5.119 -1.042 1.00 90.12 96 THR A O 1
ATO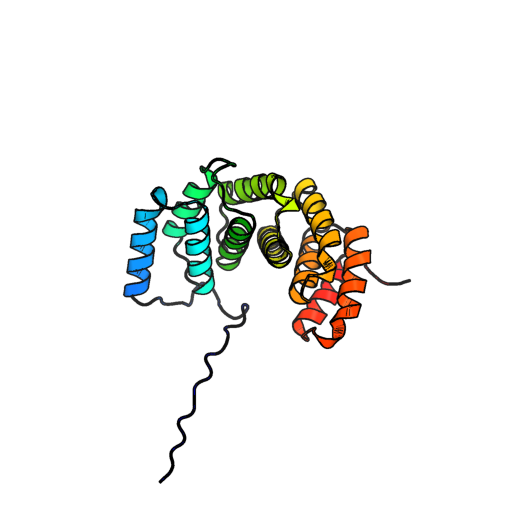M 728 N N . LEU A 1 97 ? -10.218 -3.445 0.387 1.00 93.44 97 LEU A N 1
ATOM 729 C CA . LEU A 1 97 ? -11.589 -3.338 0.902 1.00 93.44 97 LEU A CA 1
ATOM 730 C C . LEU A 1 97 ? -12.478 -2.400 0.068 1.00 93.44 97 LEU A C 1
ATOM 732 O O . LEU A 1 97 ? -13.632 -2.173 0.435 1.00 93.44 97 LEU A O 1
ATOM 736 N N . ASP A 1 98 ? -11.929 -1.832 -1.008 1.00 93.50 98 ASP A N 1
ATOM 737 C CA . ASP A 1 98 ? -12.550 -0.827 -1.868 1.00 93.50 98 ASP A CA 1
ATOM 738 C C . ASP A 1 98 ? -13.228 0.315 -1.088 1.00 93.50 98 ASP A C 1
ATOM 740 O O . ASP A 1 98 ? -14.378 0.694 -1.318 1.00 93.50 98 ASP A O 1
ATOM 744 N N . PHE A 1 99 ? -12.516 0.844 -0.089 1.00 95.38 99 PHE A N 1
ATOM 745 C CA . PHE A 1 99 ? -13.003 1.915 0.776 1.00 95.38 99 PHE A CA 1
ATOM 746 C C . PHE A 1 99 ? -12.181 3.182 0.549 1.00 95.38 99 PHE A C 1
ATOM 748 O O . PHE A 1 99 ? -11.074 3.337 1.066 1.00 95.38 99 PHE A O 1
ATOM 755 N N . LYS A 1 100 ? -12.708 4.112 -0.251 1.00 94.44 100 LYS A N 1
ATOM 756 C CA . LYS A 1 100 ? -12.023 5.369 -0.571 1.00 94.44 100 LYS A CA 1
ATOM 757 C C . LYS A 1 100 ? -12.250 6.406 0.529 1.00 94.44 100 LYS A C 1
ATOM 759 O O . LYS A 1 100 ? -13.368 6.866 0.726 1.00 94.44 100 LYS A O 1
ATOM 764 N N . HIS A 1 101 ? -11.174 6.848 1.180 1.00 96.56 101 HIS A N 1
ATOM 765 C CA . HIS A 1 101 ? -11.221 7.931 2.167 1.00 96.56 101 HIS A CA 1
ATOM 766 C C . HIS A 1 101 ? -10.327 9.114 1.742 1.00 96.56 101 HIS A C 1
ATOM 768 O O . HIS A 1 101 ? -9.105 9.038 1.909 1.00 96.56 101 HIS A O 1
ATOM 774 N N . PRO A 1 102 ? -10.891 10.217 1.203 1.00 95.44 102 PRO A N 1
ATOM 775 C CA . PRO A 1 102 ? -10.117 11.298 0.584 1.00 95.44 102 PRO A CA 1
ATOM 776 C C . PRO A 1 102 ? -9.029 11.900 1.479 1.00 95.44 102 PRO A C 1
ATOM 778 O O . PRO A 1 102 ? -7.881 12.005 1.057 1.00 95.44 102 PRO A O 1
ATOM 781 N N . ALA A 1 103 ? -9.344 12.219 2.739 1.00 95.81 103 ALA A N 1
ATOM 782 C CA . ALA A 1 103 ? -8.359 12.805 3.651 1.00 95.81 103 ALA A CA 1
ATOM 783 C C . ALA A 1 103 ? -7.209 11.835 3.980 1.00 95.81 103 ALA A C 1
ATOM 785 O O . ALA A 1 103 ? -6.064 12.261 4.146 1.00 95.81 103 ALA A O 1
ATOM 786 N N . LEU A 1 104 ? -7.492 10.526 3.992 1.00 96.50 104 LEU A N 1
ATOM 787 C CA . LEU A 1 104 ? -6.464 9.511 4.217 1.00 96.50 104 LEU A CA 1
ATOM 788 C C . LEU A 1 104 ? -5.572 9.388 2.989 1.00 96.50 104 LEU A C 1
ATOM 790 O O . LEU A 1 104 ? -4.358 9.345 3.144 1.00 96.50 104 LEU A O 1
ATOM 794 N N . LEU A 1 105 ? -6.150 9.373 1.784 1.00 95.38 105 LEU A N 1
ATOM 795 C CA . LEU A 1 105 ? -5.377 9.347 0.541 1.00 95.38 105 LEU A CA 1
ATOM 796 C C . LEU A 1 105 ? -4.450 10.560 0.441 1.00 95.38 105 LEU A C 1
ATOM 798 O O . LEU A 1 105 ? -3.249 10.383 0.245 1.00 95.38 105 LEU A O 1
ATOM 802 N N . SER A 1 106 ? -4.960 11.766 0.698 1.00 94.81 106 SER A N 1
ATOM 803 C CA . SER A 1 106 ? -4.138 12.980 0.739 1.00 94.81 106 SER A CA 1
ATOM 804 C C . SER A 1 106 ? -3.007 12.869 1.765 1.00 94.81 106 SER A C 1
ATOM 806 O O . SER A 1 106 ? -1.855 13.185 1.459 1.00 94.81 106 SER A O 1
ATOM 808 N N . ARG A 1 107 ? -3.290 12.358 2.973 1.00 95.00 107 ARG A N 1
ATOM 809 C CA . ARG A 1 107 ? -2.256 12.149 3.998 1.00 95.00 107 ARG A CA 1
ATOM 810 C C . ARG A 1 107 ? -1.233 11.089 3.584 1.00 95.00 107 ARG A C 1
ATOM 812 O O . ARG A 1 107 ? -0.041 11.284 3.840 1.00 95.00 107 ARG A O 1
ATOM 819 N N . LEU A 1 108 ? -1.660 9.995 2.952 1.00 95.12 108 LEU A N 1
ATOM 820 C CA . LEU A 1 108 ? -0.778 8.942 2.444 1.00 95.12 108 LEU A CA 1
ATOM 821 C C . LEU A 1 108 ? 0.169 9.500 1.387 1.00 95.12 108 LEU A C 1
ATOM 823 O O . LEU A 1 108 ? 1.366 9.256 1.482 1.00 95.12 108 LEU A O 1
ATOM 827 N N . MET A 1 109 ? -0.337 10.299 0.448 1.00 94.88 109 MET A N 1
ATOM 828 C CA . MET A 1 109 ? 0.469 10.929 -0.598 1.00 94.88 109 MET A CA 1
ATOM 829 C C . MET A 1 109 ? 1.514 11.881 -0.011 1.00 94.88 109 MET A C 1
ATOM 831 O O . MET A 1 109 ? 2.702 11.733 -0.287 1.00 94.88 109 MET A O 1
ATOM 835 N N . GLN A 1 110 ? 1.103 12.803 0.866 1.00 95.19 110 GLN A N 1
ATOM 836 C CA . GLN A 1 110 ? 2.020 13.733 1.540 1.00 95.19 110 GLN A CA 1
ATOM 837 C C . GLN A 1 110 ? 3.115 12.991 2.316 1.00 95.19 110 GLN A C 1
ATOM 839 O O . GLN A 1 110 ? 4.303 13.300 2.217 1.00 95.19 110 GLN A O 1
ATOM 844 N N . THR A 1 111 ? 2.719 11.977 3.084 1.00 94.88 111 THR A N 1
ATOM 845 C CA . THR A 1 111 ? 3.651 11.217 3.918 1.00 94.88 111 THR A CA 1
ATOM 846 C C . THR A 1 111 ? 4.554 10.317 3.066 1.00 94.88 111 THR A C 1
ATOM 848 O O . THR A 1 111 ? 5.719 10.126 3.413 1.00 94.88 111 THR A O 1
ATOM 851 N N . ALA A 1 112 ? 4.062 9.805 1.932 1.00 95.25 112 ALA A N 1
ATOM 852 C CA . ALA A 1 112 ? 4.857 9.054 0.970 1.00 95.25 112 ALA A CA 1
ATOM 853 C C . ALA A 1 112 ? 5.918 9.940 0.312 1.00 95.25 112 ALA A C 1
ATOM 855 O O . ALA A 1 112 ? 7.077 9.535 0.293 1.00 95.25 112 ALA A O 1
ATOM 856 N N . LYS A 1 113 ? 5.572 11.168 -0.111 1.00 95.25 113 LYS A N 1
ATOM 857 C CA . LYS A 1 113 ? 6.552 12.151 -0.611 1.00 95.25 113 LYS A CA 1
ATOM 858 C C . LYS A 1 113 ? 7.665 12.386 0.413 1.00 95.25 113 LYS A C 1
ATOM 860 O O . LYS A 1 113 ? 8.842 12.231 0.106 1.00 95.25 113 LYS A O 1
ATOM 865 N N . ALA A 1 114 ? 7.295 12.639 1.669 1.00 94.25 114 ALA A N 1
ATOM 866 C CA . ALA A 1 114 ? 8.253 12.890 2.748 1.00 94.25 114 ALA A CA 1
ATOM 867 C C . ALA A 1 114 ? 9.128 11.674 3.120 1.00 94.25 114 ALA A C 1
ATOM 869 O O . ALA A 1 114 ? 10.185 11.834 3.734 1.00 94.25 114 ALA A O 1
ATOM 870 N N . LYS A 1 115 ? 8.687 10.448 2.808 1.00 92.81 115 LYS A N 1
ATOM 871 C CA . LYS A 1 115 ? 9.354 9.205 3.230 1.00 92.81 115 LYS A CA 1
ATOM 872 C C . LYS A 1 115 ? 9.797 8.305 2.072 1.00 92.81 115 LYS A C 1
ATOM 874 O O . LYS A 1 115 ? 10.198 7.178 2.349 1.00 92.81 115 LYS A O 1
ATOM 879 N N . ALA A 1 116 ? 9.770 8.775 0.823 1.00 92.25 116 ALA A N 1
ATOM 880 C CA . ALA A 1 116 ? 9.974 7.955 -0.378 1.00 92.25 116 ALA A CA 1
ATOM 881 C C . ALA A 1 116 ? 11.221 7.055 -0.304 1.00 92.25 116 ALA A C 1
ATOM 883 O O . ALA A 1 116 ? 11.120 5.840 -0.479 1.00 9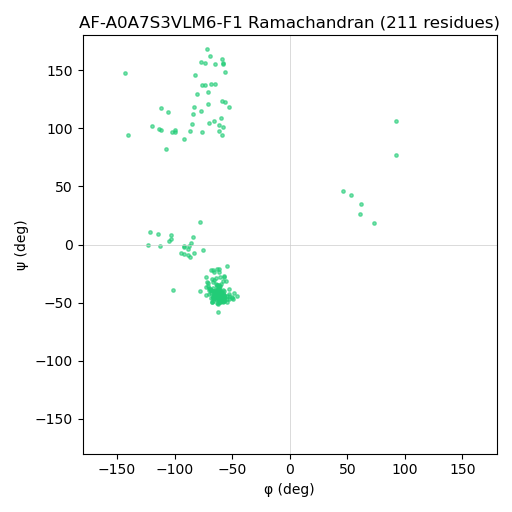2.25 116 ALA A O 1
ATOM 884 N N . LYS A 1 117 ? 12.364 7.617 0.109 1.00 92.31 117 LYS A N 1
ATOM 885 C CA . LYS A 1 117 ? 13.633 6.883 0.261 1.00 92.31 117 LYS A CA 1
ATOM 886 C C . LYS A 1 117 ? 13.583 5.679 1.205 1.00 92.31 117 LYS A C 1
ATOM 888 O O . LYS A 1 117 ? 14.327 4.716 1.035 1.00 92.31 117 LYS A O 1
ATOM 893 N N . TRP A 1 118 ? 12.683 5.704 2.187 1.00 92.88 118 TRP A N 1
ATOM 894 C CA . TRP A 1 118 ? 12.553 4.673 3.221 1.00 92.88 118 TRP A CA 1
ATOM 895 C C . TRP A 1 118 ? 11.629 3.521 2.823 1.00 92.88 118 TRP A C 1
ATOM 897 O O . TRP A 1 118 ? 11.474 2.570 3.594 1.00 92.88 118 TRP A O 1
ATOM 907 N N . PHE A 1 119 ? 10.989 3.592 1.654 1.00 91.44 119 PHE A N 1
ATOM 908 C CA . PHE A 1 119 ? 10.203 2.477 1.150 1.00 91.44 119 PHE A CA 1
ATOM 909 C C . PHE A 1 119 ? 11.118 1.340 0.719 1.00 91.44 119 PHE A C 1
ATOM 911 O O . PHE A 1 119 ? 11.961 1.487 -0.165 1.00 91.44 119 PHE A O 1
ATOM 918 N N . GLN A 1 120 ? 10.903 0.195 1.360 1.00 89.69 120 GLN A N 1
ATOM 919 C CA . GLN A 1 120 ? 11.435 -1.085 0.918 1.00 89.69 120 GLN A CA 1
ATOM 920 C C . GLN A 1 120 ? 10.657 -1.575 -0.315 1.00 89.69 120 GLN A C 1
ATOM 922 O O . GLN A 1 120 ? 9.485 -1.210 -0.460 1.00 89.69 120 GLN A O 1
ATOM 927 N N . PRO A 1 121 ? 11.247 -2.434 -1.164 1.00 84.00 121 PRO A N 1
ATOM 928 C CA . PRO A 1 121 ? 10.671 -2.826 -2.455 1.00 84.00 121 PRO A CA 1
ATOM 929 C C . PRO A 1 121 ? 9.199 -3.293 -2.385 1.00 84.00 121 PRO A C 1
ATOM 931 O O . PRO A 1 121 ? 8.336 -2.828 -3.134 1.00 84.00 121 PRO A O 1
ATOM 934 N N . GLN A 1 122 ? 8.862 -4.151 -1.414 1.00 82.62 122 GLN A N 1
ATOM 935 C CA . GLN A 1 122 ? 7.485 -4.630 -1.225 1.00 82.62 122 GLN A CA 1
ATOM 936 C C . GLN A 1 122 ? 6.526 -3.523 -0.761 1.00 82.62 122 GLN A C 1
ATOM 938 O O . GLN A 1 122 ? 5.380 -3.467 -1.203 1.00 82.62 122 GLN A O 1
ATOM 943 N N . ALA A 1 123 ? 6.981 -2.642 0.134 1.00 90.31 123 ALA A N 1
ATOM 944 C CA . ALA A 1 123 ? 6.169 -1.531 0.623 1.00 90.31 123 ALA A CA 1
ATOM 945 C C . ALA A 1 123 ? 5.888 -0.524 -0.503 1.00 90.31 123 ALA A C 1
ATOM 947 O O . ALA A 1 123 ? 4.783 0.006 -0.594 1.00 90.31 123 ALA A O 1
ATOM 948 N N . LEU A 1 124 ? 6.873 -0.296 -1.375 1.00 89.12 124 LEU A N 1
ATOM 949 C CA . LEU A 1 124 ? 6.733 0.538 -2.564 1.00 89.12 124 LEU A CA 1
ATOM 950 C C . LEU A 1 124 ? 5.672 -0.033 -3.512 1.00 89.12 124 LEU A C 1
ATOM 952 O O . LEU A 1 124 ? 4.745 0.675 -3.894 1.00 89.12 124 LEU A O 1
ATOM 956 N N . SER A 1 125 ? 5.761 -1.334 -3.802 1.00 84.75 125 SER A N 1
ATOM 957 C CA . SER A 1 125 ? 4.800 -2.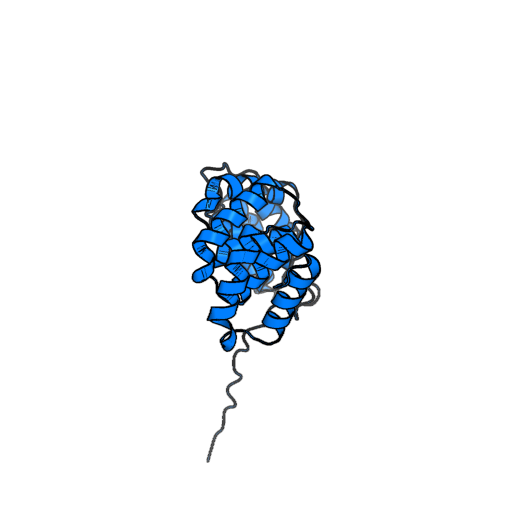045 -4.656 1.00 84.75 125 SER A CA 1
ATOM 958 C C . SER A 1 125 ? 3.371 -1.953 -4.108 1.00 84.75 125 SER A C 1
ATOM 960 O O . SER A 1 125 ? 2.447 -1.595 -4.830 1.00 84.75 125 SER A O 1
ATOM 962 N N . ASN A 1 126 ? 3.186 -2.208 -2.808 1.00 88.31 126 ASN A N 1
ATOM 963 C CA . ASN A 1 126 ? 1.876 -2.132 -2.153 1.00 88.31 126 ASN A CA 1
ATOM 964 C C . ASN A 1 126 ? 1.285 -0.714 -2.174 1.00 88.31 126 ASN A C 1
ATOM 966 O O . ASN A 1 126 ? 0.082 -0.553 -2.379 1.00 88.31 126 ASN A O 1
ATOM 970 N N . LEU A 1 127 ? 2.119 0.310 -1.951 1.00 91.88 127 LEU A N 1
ATOM 971 C CA . LEU A 1 127 ? 1.689 1.703 -2.030 1.00 91.88 127 LEU A CA 1
ATOM 972 C C . LEU A 1 127 ? 1.221 2.044 -3.448 1.00 91.88 127 LEU A C 1
ATOM 974 O O . LEU A 1 127 ? 0.124 2.567 -3.609 1.00 91.88 127 LEU A O 1
ATOM 978 N N . LEU A 1 128 ? 2.030 1.727 -4.461 1.00 87.56 128 LEU A N 1
ATOM 979 C CA . LEU A 1 128 ? 1.726 2.019 -5.863 1.00 87.56 128 LEU A CA 1
ATOM 980 C C . LEU A 1 128 ? 0.465 1.303 -6.341 1.00 87.56 128 LEU A C 1
ATOM 982 O O . LEU A 1 128 ? -0.375 1.928 -6.981 1.00 87.56 128 LEU A O 1
ATOM 986 N N . TRP A 1 129 ? 0.287 0.038 -5.957 1.00 85.38 129 TRP A N 1
ATOM 987 C CA . TRP A 1 129 ? -0.940 -0.698 -6.245 1.00 85.38 129 TRP A CA 1
ATOM 988 C C . TRP A 1 129 ? -2.171 -0.017 -5.641 1.00 85.38 129 TRP A C 1
ATOM 990 O O . TRP A 1 129 ? -3.149 0.221 -6.343 1.00 85.38 129 TRP A O 1
ATOM 1000 N N . GLY A 1 130 ? -2.112 0.355 -4.356 1.00 89.50 130 GLY A N 1
ATOM 1001 C CA . GLY A 1 130 ? -3.233 1.018 -3.688 1.00 89.50 130 GLY A CA 1
ATOM 1002 C C . GLY A 1 130 ? -3.560 2.391 -4.284 1.00 89.50 130 GLY A C 1
ATOM 1003 O O . GLY A 1 130 ? -4.728 2.733 -4.447 1.00 89.50 130 GLY A O 1
ATOM 1004 N N . LEU A 1 131 ? -2.541 3.172 -4.659 1.00 88.31 131 LEU A N 1
ATOM 1005 C CA . LEU A 1 131 ? -2.729 4.454 -5.349 1.00 88.31 131 LEU A CA 1
ATOM 1006 C C . LEU A 1 131 ? -3.335 4.264 -6.748 1.00 88.31 131 LEU A C 1
ATOM 1008 O O . LEU A 1 131 ? -4.248 5.004 -7.118 1.00 88.31 131 LEU A O 1
ATOM 1012 N N . GLY A 1 132 ? -2.871 3.257 -7.493 1.00 83.62 132 GLY A N 1
ATOM 1013 C CA . GLY A 1 132 ? -3.399 2.893 -8.808 1.00 83.62 132 GLY A CA 1
ATOM 1014 C C . GLY A 1 132 ? -4.858 2.437 -8.755 1.00 83.62 132 GLY A C 1
ATOM 1015 O O . GLY A 1 132 ? -5.661 2.902 -9.560 1.00 83.62 132 GLY A O 1
ATOM 1016 N N . HIS A 1 133 ? -5.232 1.623 -7.758 1.00 85.50 133 HIS A N 1
ATOM 1017 C CA . HIS A 1 133 ? -6.621 1.194 -7.520 1.00 85.50 133 HIS A CA 1
ATOM 1018 C C . HIS A 1 133 ? -7.572 2.388 -7.399 1.00 85.50 133 HIS A C 1
ATOM 1020 O O . HIS A 1 133 ? -8.629 2.430 -8.024 1.00 85.50 133 HIS A O 1
ATOM 1026 N N . PHE A 1 134 ? -7.163 3.419 -6.655 1.00 88.00 134 PHE A N 1
ATOM 1027 C CA . PHE A 1 134 ? -7.948 4.645 -6.493 1.00 88.00 134 PHE A CA 1
ATOM 1028 C C . PHE A 1 134 ? -7.762 5.676 -7.612 1.00 88.00 134 PHE A C 1
ATOM 1030 O O . PHE A 1 134 ? -8.310 6.780 -7.500 1.00 88.00 134 PHE A O 1
ATOM 1037 N N . LYS A 1 135 ? -7.024 5.326 -8.675 1.00 85.12 135 LYS A N 1
ATOM 1038 C CA . LYS A 1 135 ? -6.707 6.183 -9.827 1.00 85.12 135 LYS A CA 1
ATOM 1039 C C . LYS A 1 135 ? -6.100 7.525 -9.403 1.00 85.12 135 LYS A C 1
ATOM 1041 O O . LYS A 1 135 ? -6.488 8.584 -9.890 1.00 85.12 135 LYS A O 1
ATOM 1046 N N . VAL A 1 136 ? -5.186 7.489 -8.431 1.00 82.88 136 VAL A N 1
ATOM 1047 C CA . VAL A 1 136 ? -4.487 8.686 -7.951 1.00 82.88 136 VAL A CA 1
ATOM 1048 C C . VAL A 1 136 ? -3.406 9.082 -8.953 1.00 82.88 136 VAL A C 1
ATOM 1050 O O . VAL A 1 136 ? -2.413 8.375 -9.117 1.00 82.88 136 VAL A O 1
ATOM 1053 N N . CYS A 1 137 ? -3.571 10.254 -9.564 1.00 79.31 137 CYS A N 1
ATOM 1054 C CA . CYS A 1 137 ? -2.618 10.829 -10.511 1.00 79.31 137 CYS A CA 1
ATOM 1055 C C . CYS A 1 137 ? -1.882 12.021 -9.876 1.00 79.31 137 CYS A C 1
ATOM 1057 O O . CYS A 1 137 ? -2.250 13.172 -10.088 1.00 79.31 137 CYS A O 1
ATOM 1059 N N . ASP A 1 138 ? -0.841 11.749 -9.083 1.00 85.88 138 ASP A N 1
ATOM 1060 C CA . ASP A 1 138 ? 0.096 12.770 -8.584 1.00 85.88 138 ASP A CA 1
ATOM 1061 C C . ASP A 1 138 ? 1.454 12.547 -9.242 1.00 85.88 138 ASP A C 1
ATOM 1063 O O . ASP A 1 138 ? 2.222 11.668 -8.849 1.00 85.88 138 ASP A O 1
ATOM 1067 N N . GLN A 1 139 ? 1.719 13.322 -10.292 1.00 82.06 139 GLN A N 1
ATOM 1068 C CA . GLN A 1 139 ? 2.893 13.149 -11.142 1.00 82.06 139 GLN A CA 1
ATOM 1069 C C . GLN A 1 139 ? 4.205 13.313 -10.367 1.00 82.06 139 GLN A C 1
ATOM 1071 O O . GLN A 1 139 ? 5.171 12.602 -10.649 1.00 82.06 139 GLN A O 1
ATOM 1076 N N . GLU A 1 140 ? 4.250 14.210 -9.382 1.00 87.62 140 GLU A N 1
ATOM 1077 C CA . GLU A 1 140 ? 5.432 14.426 -8.549 1.00 87.62 140 GLU A CA 1
ATOM 1078 C C . GLU A 1 140 ? 5.699 13.205 -7.660 1.00 87.62 140 GLU A C 1
ATOM 1080 O O . GLU A 1 140 ? 6.814 12.680 -7.649 1.00 87.62 140 GLU A O 1
ATOM 1085 N N . LEU A 1 141 ? 4.671 12.710 -6.959 1.00 89.50 141 LEU A N 1
ATOM 1086 C CA . LEU A 1 141 ? 4.775 11.510 -6.131 1.00 89.50 141 LEU A CA 1
ATOM 1087 C C . LEU A 1 141 ? 5.166 10.302 -6.977 1.00 89.50 141 LEU A C 1
ATOM 1089 O O . LEU A 1 141 ? 6.098 9.590 -6.617 1.00 89.50 141 LEU A O 1
ATOM 1093 N N . LEU A 1 142 ? 4.479 10.076 -8.098 1.00 84.75 142 LEU A N 1
ATOM 1094 C CA . LEU A 1 142 ? 4.790 8.971 -8.996 1.00 84.75 142 LEU A CA 1
ATOM 1095 C C . LEU A 1 142 ? 6.235 9.093 -9.491 1.00 84.75 142 LEU A C 1
ATOM 1097 O O . LEU A 1 142 ? 7.007 8.159 -9.339 1.00 84.75 142 LEU A O 1
ATOM 1101 N N . SER A 1 143 ? 6.678 10.254 -9.968 1.00 83.69 143 SER A N 1
ATOM 1102 C CA . SER A 1 143 ? 8.073 10.433 -10.404 1.00 83.69 143 SER A CA 1
ATOM 1103 C C . SER A 1 143 ? 9.087 10.134 -9.294 1.00 83.69 143 SER A C 1
ATOM 1105 O O . SER A 1 143 ? 10.115 9.504 -9.545 1.00 83.69 143 SER A O 1
ATOM 1107 N N . LEU A 1 144 ? 8.794 10.536 -8.056 1.00 89.44 144 LEU A N 1
ATOM 1108 C CA . LEU A 1 144 ? 9.640 10.253 -6.900 1.00 89.44 144 LEU A CA 1
ATOM 1109 C C . LEU A 1 144 ? 9.690 8.752 -6.576 1.00 89.44 144 LEU A C 1
ATOM 1111 O O . LEU A 1 144 ? 10.771 8.197 -6.390 1.00 89.44 144 LEU A O 1
ATOM 1115 N N . LEU A 1 145 ? 8.537 8.079 -6.556 1.00 88.00 145 LEU A N 1
ATOM 1116 C CA . LEU A 1 145 ? 8.449 6.636 -6.319 1.00 88.00 145 LEU A CA 1
ATOM 1117 C C . LEU A 1 145 ? 9.080 5.823 -7.460 1.00 88.00 145 LEU A C 1
ATOM 1119 O O . LEU A 1 145 ? 9.659 4.776 -7.189 1.00 88.00 145 LEU A O 1
ATOM 1123 N N . ALA A 1 146 ? 9.033 6.308 -8.706 1.00 82.75 146 ALA A N 1
ATOM 1124 C CA . ALA A 1 146 ? 9.713 5.686 -9.844 1.00 82.75 146 ALA A CA 1
ATOM 1125 C C . ALA A 1 146 ? 11.233 5.702 -9.670 1.00 82.75 146 ALA A C 1
ATOM 1127 O O . ALA A 1 146 ? 11.882 4.687 -9.892 1.00 82.75 146 ALA A O 1
ATOM 1128 N N . ARG A 1 147 ? 11.806 6.837 -9.244 1.00 86.38 147 ARG A N 1
ATOM 1129 C CA . ARG A 1 147 ? 13.250 6.940 -8.971 1.00 86.38 147 ARG A CA 1
ATOM 1130 C C . ARG A 1 147 ? 13.673 5.926 -7.914 1.00 86.38 147 ARG A C 1
ATOM 1132 O O . ARG A 1 147 ? 14.623 5.182 -8.118 1.00 86.38 147 ARG A O 1
ATOM 1139 N N . GLU A 1 148 ? 12.918 5.844 -6.823 1.00 89.44 148 GLU A N 1
ATOM 1140 C CA . GLU A 1 148 ? 13.157 4.856 -5.769 1.00 89.44 148 GLU A CA 1
ATOM 1141 C C . GLU A 1 148 ? 12.982 3.414 -6.261 1.00 89.44 148 GLU A C 1
ATOM 1143 O O . GLU A 1 148 ? 13.739 2.538 -5.848 1.00 89.44 148 GLU A O 1
ATOM 1148 N N . ALA A 1 149 ? 12.017 3.164 -7.153 1.00 84.81 149 ALA A N 1
ATOM 1149 C CA . ALA A 1 149 ? 11.817 1.857 -7.768 1.00 84.81 149 ALA A CA 1
ATOM 1150 C C . ALA A 1 149 ? 13.019 1.454 -8.624 1.00 84.81 149 ALA A C 1
ATOM 1152 O O . ALA A 1 149 ? 13.489 0.334 -8.477 1.00 84.81 149 ALA A O 1
ATOM 1153 N N . VAL A 1 150 ? 13.548 2.365 -9.451 1.00 85.38 150 VAL A N 1
ATOM 1154 C CA . VAL A 1 150 ? 14.730 2.126 -10.296 1.00 85.38 150 VAL A CA 1
ATOM 1155 C C . VAL A 1 150 ? 15.932 1.701 -9.453 1.00 85.38 150 VAL A C 1
ATOM 1157 O O . VAL A 1 150 ? 16.570 0.706 -9.780 1.00 85.38 150 VAL A O 1
ATOM 1160 N N . TYR A 1 151 ? 16.206 2.383 -8.337 1.00 86.06 151 TYR A N 1
ATOM 1161 C CA . TYR A 1 151 ? 17.328 2.020 -7.459 1.00 86.06 151 TYR A CA 1
ATOM 1162 C C . TYR A 1 151 ? 17.174 0.657 -6.778 1.00 86.06 151 TYR A C 1
ATOM 1164 O O . TYR A 1 151 ? 18.165 0.068 -6.364 1.00 86.06 151 TYR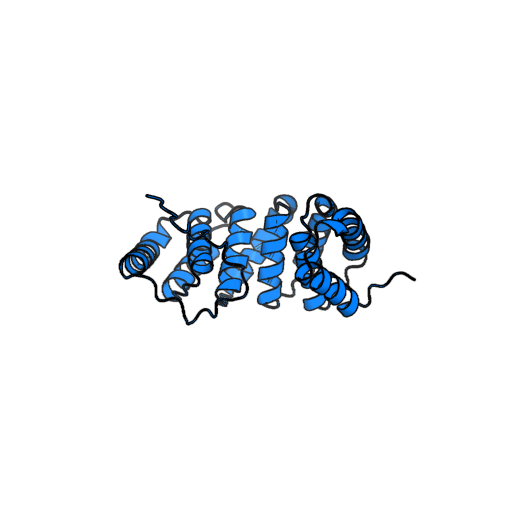 A O 1
ATOM 1172 N N . LYS A 1 152 ? 15.940 0.176 -6.623 1.00 86.31 152 LYS A N 1
ATOM 1173 C CA . LYS A 1 152 ? 15.600 -1.014 -5.829 1.00 86.31 152 LYS A CA 1
ATOM 1174 C C . LYS A 1 152 ? 15.065 -2.159 -6.687 1.00 86.31 152 LYS A C 1
ATOM 1176 O O . LYS A 1 152 ? 14.527 -3.129 -6.157 1.00 86.31 152 LYS A O 1
ATOM 1181 N N . VAL A 1 153 ? 15.147 -2.034 -8.011 1.00 85.00 153 VAL A N 1
ATOM 1182 C CA . VAL A 1 153 ? 14.434 -2.917 -8.938 1.00 85.00 153 VAL A CA 1
ATOM 1183 C C . VAL A 1 153 ? 15.001 -4.330 -8.969 1.00 85.00 153 VAL A C 1
ATOM 1185 O O . VAL A 1 153 ? 14.233 -5.282 -9.078 1.00 85.00 153 VAL A O 1
ATOM 1188 N N . ASP A 1 154 ? 16.316 -4.480 -8.790 1.00 85.62 154 ASP A N 1
ATOM 1189 C CA . ASP A 1 154 ? 16.957 -5.794 -8.698 1.00 85.62 154 ASP A CA 1
ATOM 1190 C C . ASP A 1 154 ? 16.562 -6.539 -7.399 1.00 85.62 154 ASP A C 1
ATOM 1192 O O . ASP A 1 154 ? 16.575 -7.768 -7.378 1.00 85.62 154 ASP A O 1
ATOM 1196 N N . ASP A 1 155 ? 16.111 -5.825 -6.356 1.00 87.00 155 ASP A N 1
ATOM 1197 C CA . ASP A 1 155 ? 15.622 -6.409 -5.093 1.00 87.00 155 ASP A CA 1
ATOM 1198 C C . ASP A 1 155 ? 14.117 -6.747 -5.123 1.00 87.00 155 ASP A C 1
ATOM 1200 O O . ASP A 1 155 ? 13.572 -7.356 -4.190 1.00 87.00 155 ASP A O 1
ATOM 1204 N N . LEU A 1 156 ? 13.395 -6.326 -6.168 1.00 83.12 156 LEU A N 1
ATOM 1205 C CA . LEU A 1 156 ? 11.976 -6.632 -6.319 1.00 83.12 156 LEU A CA 1
ATOM 1206 C C . LEU A 1 156 ? 11.785 -8.073 -6.781 1.00 83.12 156 LEU A C 1
ATOM 1208 O O . LEU A 1 156 ? 12.409 -8.545 -7.726 1.00 83.12 156 LEU A O 1
ATOM 1212 N N . LYS A 1 157 ? 10.811 -8.746 -6.168 1.00 86.94 157 LYS A N 1
ATOM 1213 C CA . LYS A 1 157 ? 10.272 -10.011 -6.682 1.00 86.94 157 LYS A CA 1
ATOM 1214 C C . LYS A 1 157 ? 9.483 -9.770 -7.980 1.00 86.94 157 LYS A C 1
ATOM 1216 O O . LYS A 1 157 ? 8.989 -8.656 -8.167 1.00 86.94 157 LYS A O 1
ATOM 1221 N N . PRO A 1 158 ? 9.213 -10.808 -8.795 1.00 86.19 158 PRO A N 1
ATOM 1222 C CA . PRO A 1 158 ? 8.459 -10.681 -10.049 1.00 86.19 158 PRO A CA 1
ATOM 1223 C C . PRO A 1 158 ? 7.128 -9.924 -9.922 1.00 86.19 158 PRO A C 1
ATOM 1225 O O . PRO A 1 158 ? 6.825 -9.017 -10.699 1.00 86.19 158 PRO A O 1
ATOM 1228 N N . LEU A 1 159 ? 6.351 -10.239 -8.880 1.00 82.56 159 LEU A N 1
ATOM 1229 C CA . LEU A 1 159 ? 5.096 -9.544 -8.588 1.00 82.56 159 LEU A CA 1
ATOM 1230 C C . LEU A 1 159 ? 5.309 -8.057 -8.258 1.00 82.56 159 LEU A C 1
ATOM 1232 O O . LEU A 1 159 ? 4.476 -7.225 -8.599 1.00 82.56 159 LEU A O 1
ATOM 1236 N N . GLY A 1 160 ? 6.416 -7.713 -7.599 1.00 83.94 160 GLY A N 1
ATOM 1237 C CA . GLY A 1 160 ? 6.770 -6.328 -7.301 1.00 83.94 160 GLY A CA 1
ATOM 1238 C C . GLY A 1 160 ? 7.092 -5.547 -8.571 1.00 83.94 160 GLY A C 1
ATOM 1239 O O . GLY A 1 160 ? 6.508 -4.491 -8.790 1.00 83.94 160 GLY A O 1
ATOM 1240 N N . ILE A 1 161 ? 7.939 -6.101 -9.446 1.00 86.25 161 ILE A N 1
ATOM 1241 C CA . ILE A 1 161 ? 8.308 -5.467 -10.724 1.00 86.25 161 ILE A CA 1
ATOM 1242 C C . ILE A 1 161 ? 7.058 -5.175 -11.565 1.00 86.25 161 ILE A C 1
ATOM 1244 O O . ILE A 1 161 ? 6.859 -4.051 -12.022 1.00 86.25 161 ILE A O 1
ATOM 1248 N N . THR A 1 162 ? 6.178 -6.166 -11.713 1.00 86.88 162 THR A N 1
ATOM 1249 C CA . THR A 1 162 ? 4.938 -6.025 -12.495 1.00 86.88 162 THR A CA 1
ATOM 1250 C C . THR A 1 162 ? 3.957 -5.040 -11.881 1.00 86.88 162 THR A C 1
ATOM 1252 O O . THR A 1 162 ? 3.432 -4.192 -12.590 1.00 86.88 162 THR A O 1
ATOM 1255 N N . THR A 1 163 ? 3.769 -5.085 -10.561 1.00 83.00 163 THR A N 1
ATOM 1256 C CA . THR A 1 163 ? 2.887 -4.151 -9.847 1.00 83.00 163 THR A CA 1
ATOM 1257 C C . THR A 1 163 ? 3.341 -2.705 -10.015 1.00 83.00 163 THR A C 1
ATOM 1259 O O . THR A 1 163 ? 2.513 -1.812 -10.186 1.00 83.00 163 THR A O 1
ATOM 1262 N N . ILE A 1 164 ? 4.655 -2.474 -9.971 1.00 82.81 164 ILE A N 1
ATOM 1263 C CA . ILE A 1 164 ? 5.223 -1.161 -10.246 1.00 82.81 164 ILE A CA 1
ATOM 1264 C C . ILE A 1 164 ? 4.899 -0.778 -11.690 1.00 82.81 164 ILE A C 1
ATOM 1266 O O . ILE A 1 164 ? 4.205 0.207 -11.870 1.00 82.81 164 ILE A O 1
ATOM 1270 N N . LEU A 1 165 ? 5.279 -1.554 -12.707 1.00 86.50 165 LEU A N 1
ATOM 1271 C CA . LEU A 1 165 ? 5.035 -1.188 -14.114 1.00 86.50 165 LEU A CA 1
ATOM 1272 C C . LEU A 1 165 ? 3.554 -0.942 -14.447 1.00 86.50 165 LEU A C 1
ATOM 1274 O O . LEU A 1 165 ? 3.225 0.025 -15.135 1.00 86.50 165 LEU A O 1
ATOM 1278 N N . GLU A 1 166 ? 2.652 -1.755 -13.903 1.00 83.38 166 GLU A N 1
ATOM 1279 C CA . GLU A 1 166 ? 1.210 -1.579 -14.070 1.00 83.38 166 GLU A CA 1
ATOM 1280 C C . GLU A 1 166 ? 0.689 -0.280 -13.458 1.00 83.38 166 GLU A C 1
ATOM 1282 O O . GLU A 1 166 ? -0.246 0.298 -14.005 1.00 83.38 166 GLU A O 1
ATOM 1287 N N . ALA A 1 167 ? 1.256 0.203 -12.350 1.00 77.62 167 ALA A N 1
ATOM 1288 C CA . ALA A 1 167 ? 0.805 1.454 -11.745 1.00 77.62 167 ALA A CA 1
ATOM 1289 C C . ALA A 1 167 ? 0.982 2.642 -12.708 1.00 77.62 167 ALA A C 1
ATOM 1291 O O . ALA A 1 167 ? 0.101 3.493 -12.795 1.00 77.62 167 ALA A O 1
ATOM 1292 N N . TRP A 1 168 ? 2.071 2.672 -13.484 1.00 77.38 168 TRP A N 1
ATOM 1293 C CA . TRP A 1 168 ? 2.301 3.701 -14.508 1.00 77.38 168 TRP A CA 1
ATOM 1294 C C . TRP A 1 168 ? 1.486 3.456 -15.774 1.00 77.38 168 TRP A C 1
ATOM 1296 O O . TRP A 1 168 ? 0.918 4.408 -16.310 1.00 77.38 168 TRP A O 1
ATOM 1306 N N . ALA A 1 169 ? 1.366 2.197 -16.206 1.00 79.19 169 ALA A N 1
ATOM 1307 C CA . ALA A 1 169 ? 0.533 1.837 -17.350 1.00 79.19 169 ALA A CA 1
ATOM 1308 C C . ALA A 1 169 ? -0.934 2.255 -17.138 1.00 79.19 169 ALA A C 1
ATOM 1310 O O . ALA A 1 169 ? -1.517 2.912 -17.995 1.00 79.19 169 ALA A O 1
ATOM 1311 N N . HIS A 1 170 ? -1.511 1.963 -15.966 1.00 72.38 170 HIS A N 1
ATOM 1312 C CA . HIS A 1 170 ? -2.886 2.350 -15.628 1.00 72.38 170 HIS A CA 1
ATOM 1313 C C . HIS A 1 170 ? -3.049 3.845 -15.349 1.00 72.38 170 HIS A C 1
ATOM 1315 O O . HIS A 1 170 ? -4.129 4.390 -15.570 1.00 72.38 170 HIS A O 1
ATOM 1321 N N . ALA A 1 171 ? -1.997 4.516 -14.875 1.00 68.62 171 ALA A N 1
ATOM 1322 C CA . ALA A 1 171 ? -2.004 5.966 -14.733 1.00 68.62 171 ALA A CA 1
ATOM 1323 C C . ALA A 1 171 ? -1.843 6.696 -16.084 1.00 68.62 171 ALA A C 1
ATOM 1325 O O . ALA A 1 171 ? -1.932 7.920 -16.117 1.00 68.62 171 ALA A O 1
ATOM 1326 N N . GLY A 1 172 ? -1.623 5.970 -17.190 1.00 68.75 172 GLY A N 1
ATOM 1327 C CA . GLY A 1 172 ? -1.455 6.539 -18.530 1.00 68.75 172 GLY A CA 1
ATOM 1328 C C . GLY A 1 172 ? -0.115 7.249 -18.737 1.00 68.75 172 GLY A C 1
ATOM 1329 O O . GLY A 1 172 ? 0.014 8.060 -19.651 1.00 68.75 172 GLY A O 1
ATOM 1330 N N . PHE A 1 173 ? 0.886 6.975 -17.895 1.00 70.75 173 PHE A N 1
ATOM 1331 C CA . PHE A 1 173 ? 2.193 7.628 -17.953 1.00 70.75 173 PHE A CA 1
ATOM 1332 C C . PHE A 1 173 ? 3.275 6.641 -18.381 1.00 70.75 173 PHE A C 1
ATOM 1334 O O . PHE A 1 173 ? 3.596 5.709 -17.648 1.00 70.75 173 PHE A O 1
ATOM 1341 N N . TYR A 1 174 ? 3.923 6.885 -19.521 1.00 79.06 174 TYR A N 1
ATOM 1342 C CA . TYR A 1 174 ? 5.091 6.100 -19.916 1.00 79.06 174 TYR A CA 1
ATOM 1343 C C . TYR A 1 174 ? 6.372 6.653 -19.273 1.00 79.06 174 TYR A C 1
ATOM 1345 O O . TYR A 1 174 ? 6.914 7.673 -19.696 1.00 79.06 174 TYR A O 1
ATOM 1353 N N . ASN A 1 175 ? 6.872 5.978 -18.232 1.00 80.75 175 ASN A N 1
ATOM 1354 C CA . ASN A 1 175 ? 8.164 6.301 -17.622 1.00 80.75 175 ASN A CA 1
ATOM 1355 C C . ASN A 1 175 ? 9.282 5.470 -18.270 1.00 80.75 175 ASN A C 1
ATOM 1357 O O . ASN A 1 175 ? 9.585 4.366 -17.818 1.00 80.75 175 ASN A O 1
ATOM 1361 N N . ILE A 1 176 ? 9.898 6.016 -19.321 1.00 83.00 176 ILE A N 1
ATOM 1362 C CA . ILE A 1 176 ? 10.929 5.332 -20.120 1.00 83.00 176 ILE A CA 1
ATOM 1363 C C . ILE A 1 176 ? 12.059 4.784 -19.238 1.00 83.00 176 ILE A C 1
ATOM 1365 O O . ILE A 1 176 ? 12.420 3.620 -19.372 1.00 83.00 176 ILE A O 1
ATOM 1369 N N . SER A 1 177 ? 12.586 5.584 -18.304 1.00 84.19 177 SER A N 1
ATOM 1370 C CA . SER A 1 177 ? 13.681 5.161 -17.420 1.00 84.19 177 SER A CA 1
ATOM 1371 C C . SER A 1 177 ? 13.298 3.980 -16.532 1.00 84.19 177 SER A C 1
ATOM 1373 O O . SER A 1 177 ? 14.108 3.085 -16.319 1.00 84.19 177 SER A O 1
ATOM 1375 N N . LEU A 1 178 ? 12.065 3.953 -16.024 1.00 85.12 178 LEU A N 1
ATOM 1376 C CA . LEU A 1 178 ? 11.585 2.851 -15.199 1.00 85.12 178 LEU A CA 1
ATOM 1377 C C . LEU A 1 178 ? 11.449 1.563 -16.016 1.00 85.12 178 LEU A C 1
ATOM 1379 O O .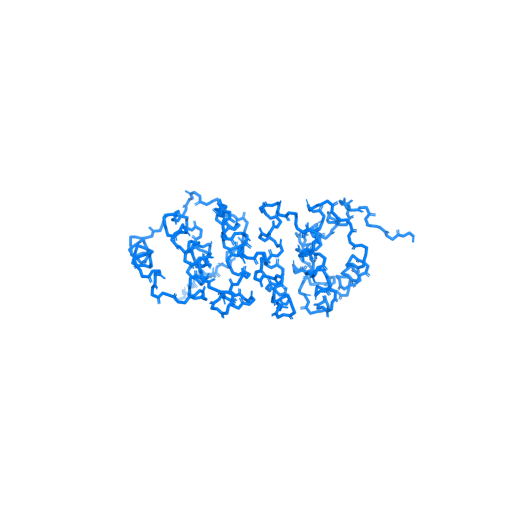 LEU A 1 178 ? 11.971 0.532 -15.600 1.00 85.12 178 LEU A O 1
ATOM 1383 N N . PHE A 1 179 ? 10.795 1.620 -17.180 1.00 89.25 179 PHE A N 1
ATOM 1384 C CA . PHE A 1 179 ? 10.614 0.448 -18.043 1.00 89.25 179 PHE A CA 1
ATOM 1385 C C . PHE A 1 179 ? 11.958 -0.085 -18.563 1.00 89.25 179 PHE A C 1
ATOM 1387 O O . PHE A 1 179 ? 12.197 -1.290 -18.498 1.00 89.25 179 PHE A O 1
ATOM 1394 N N . ALA A 1 180 ? 12.875 0.805 -18.957 1.00 88.06 180 ALA A N 1
ATOM 1395 C CA . ALA A 1 180 ? 14.206 0.451 -19.452 1.00 88.06 180 ALA A CA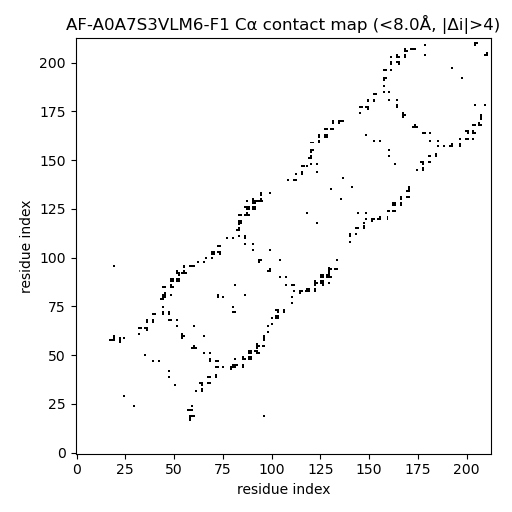 1
ATOM 1396 C C . ALA A 1 180 ? 15.078 -0.301 -18.432 1.00 88.06 180 ALA A C 1
ATOM 1398 O O . ALA A 1 180 ? 15.986 -1.020 -18.834 1.00 88.06 180 ALA A O 1
ATOM 1399 N N . VAL A 1 181 ? 14.821 -0.162 -17.126 1.00 89.38 181 VAL A N 1
ATOM 1400 C CA . VAL A 1 181 ? 15.555 -0.907 -16.087 1.00 89.38 181 VAL A CA 1
ATOM 1401 C C . VAL A 1 181 ? 14.738 -2.094 -15.563 1.00 89.38 181 VAL A C 1
ATOM 1403 O O . VAL A 1 181 ? 15.273 -3.186 -15.362 1.00 89.38 181 VAL A O 1
ATOM 1406 N N . ALA A 1 182 ? 13.427 -1.926 -15.391 1.00 89.19 182 ALA A N 1
ATOM 1407 C CA . ALA A 1 182 ? 12.550 -2.948 -14.833 1.00 89.19 182 ALA A CA 1
ATOM 1408 C C . ALA A 1 182 ? 12.315 -4.142 -15.763 1.00 89.19 182 ALA A C 1
ATOM 1410 O O . ALA A 1 182 ? 12.240 -5.269 -15.276 1.00 89.19 182 ALA A O 1
ATOM 1411 N N . VAL A 1 183 ? 12.231 -3.936 -17.081 1.00 90.75 183 VAL A N 1
ATOM 1412 C CA . VAL A 1 183 ? 12.048 -5.040 -18.038 1.00 90.75 183 VAL A CA 1
ATOM 1413 C C . VAL A 1 183 ? 13.297 -5.932 -18.101 1.00 90.75 183 VAL A C 1
ATOM 1415 O O . VAL A 1 183 ? 13.156 -7.149 -17.947 1.00 90.75 183 VAL A O 1
ATOM 1418 N N . PRO A 1 184 ? 14.533 -5.398 -18.188 1.00 91.81 184 PRO A N 1
ATOM 1419 C CA . PRO A 1 184 ? 15.734 -6.218 -18.030 1.00 91.81 184 PRO A CA 1
ATOM 1420 C C . PRO A 1 184 ? 15.832 -6.919 -16.670 1.00 91.81 184 PRO A C 1
ATOM 1422 O O . PRO A 1 184 ? 16.224 -8.086 -16.619 1.00 91.81 184 P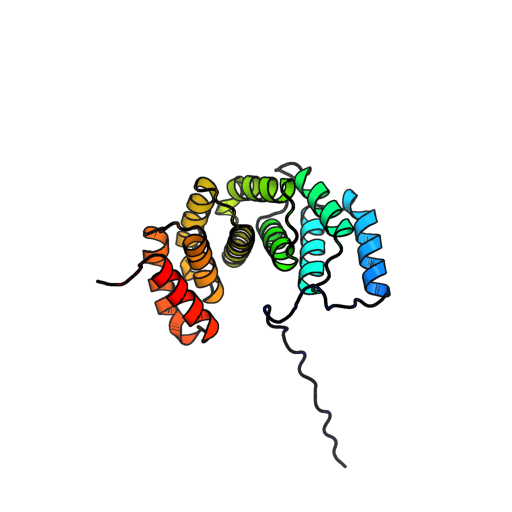RO A O 1
ATOM 1425 N N . ALA A 1 185 ? 15.456 -6.255 -15.571 1.00 90.50 185 ALA A N 1
ATOM 1426 C CA . ALA A 1 185 ? 15.422 -6.885 -14.249 1.00 90.50 185 ALA A CA 1
ATOM 1427 C C . ALA A 1 185 ? 14.415 -8.051 -14.195 1.00 90.50 185 ALA A C 1
ATOM 1429 O O . ALA A 1 185 ? 14.747 -9.130 -13.703 1.00 90.50 185 ALA A O 1
ATOM 1430 N N . ALA A 1 186 ? 13.224 -7.885 -14.784 1.00 90.62 186 ALA A N 1
ATOM 1431 C CA . ALA A 1 186 ? 12.253 -8.964 -14.956 1.00 90.62 186 ALA A CA 1
ATOM 1432 C C . ALA A 1 186 ? 12.829 -10.113 -15.795 1.00 90.62 186 ALA A C 1
ATOM 1434 O O . ALA A 1 186 ? 12.667 -11.276 -15.425 1.00 90.62 186 ALA A O 1
ATOM 1435 N N . ARG A 1 187 ? 13.568 -9.798 -16.870 1.00 91.75 187 ARG A N 1
ATOM 1436 C CA . ARG A 1 187 ? 14.228 -10.792 -17.730 1.00 91.75 187 ARG A CA 1
ATOM 1437 C C . ARG A 1 187 ? 15.182 -11.693 -16.942 1.00 91.75 187 ARG A C 1
ATOM 1439 O O . ARG A 1 187 ? 15.161 -12.909 -17.118 1.00 91.75 187 ARG A O 1
ATOM 1446 N N . LYS A 1 188 ? 15.990 -11.117 -16.043 1.00 91.62 188 LYS A N 1
ATOM 1447 C CA . LYS A 1 188 ? 16.905 -11.879 -15.166 1.00 91.62 188 LYS A CA 1
ATOM 1448 C C . LYS A 1 188 ? 16.159 -12.861 -14.253 1.00 91.62 188 LYS A C 1
ATOM 1450 O O . LYS A 1 188 ? 16.723 -13.875 -13.859 1.00 91.62 188 LYS A O 1
ATOM 1455 N N . GLN A 1 189 ? 14.904 -12.562 -13.916 1.00 90.94 189 GLN A N 1
ATOM 1456 C CA . GLN A 1 189 ? 14.083 -13.343 -12.993 1.00 90.94 189 GLN A CA 1
ATOM 1457 C C . GLN A 1 189 ? 13.034 -14.227 -13.691 1.00 90.94 189 GLN A C 1
ATOM 1459 O O . GLN A 1 189 ? 12.215 -14.822 -12.993 1.00 90.94 189 GLN A O 1
ATOM 1464 N N . LEU A 1 190 ? 13.046 -14.356 -15.028 1.00 89.38 190 LEU A N 1
ATOM 1465 C CA . LEU A 1 190 ? 12.021 -15.080 -15.805 1.00 89.38 190 LEU A CA 1
ATOM 1466 C C . LEU A 1 190 ? 11.619 -16.454 -15.240 1.00 89.38 190 LEU A C 1
ATOM 1468 O O . LEU A 1 190 ? 10.415 -16.698 -15.149 1.00 89.38 190 LEU A O 1
ATOM 1472 N N . PRO A 1 191 ? 12.546 -17.327 -14.790 1.00 92.44 191 PRO A N 1
ATOM 1473 C CA . PRO A 1 191 ? 12.172 -18.633 -14.238 1.00 92.44 191 PRO A CA 1
ATOM 1474 C C . PRO A 1 191 ? 11.290 -18.565 -12.979 1.00 92.44 191 PRO A C 1
ATOM 1476 O O . PRO A 1 191 ? 10.619 -19.537 -12.647 1.00 92.44 191 PRO A O 1
ATOM 1479 N N . ALA A 1 192 ? 11.289 -17.437 -12.263 1.00 90.12 192 ALA A N 1
ATOM 1480 C CA . ALA A 1 192 ? 10.498 -17.222 -11.053 1.00 90.12 192 ALA A CA 1
ATOM 1481 C C . ALA A 1 192 ? 9.114 -16.601 -11.324 1.00 90.12 192 ALA A C 1
ATOM 1483 O O . ALA A 1 192 ? 8.344 -16.387 -10.382 1.00 90.12 192 ALA A O 1
ATOM 1484 N N . PHE A 1 193 ? 8.780 -16.282 -12.579 1.00 89.94 193 PHE A N 1
ATOM 1485 C CA . PHE A 1 193 ? 7.472 -15.734 -12.923 1.00 89.94 193 PHE A CA 1
ATOM 1486 C C . PHE A 1 193 ? 6.416 -16.839 -13.033 1.00 89.94 193 PHE A C 1
ATOM 1488 O O . PHE A 1 193 ? 6.570 -17.810 -13.769 1.00 89.94 193 PHE A O 1
ATOM 1495 N N . SER A 1 194 ? 5.287 -16.649 -12.349 1.00 91.12 194 SER A N 1
ATOM 1496 C CA . SER A 1 194 ? 4.082 -17.440 -12.607 1.00 91.12 194 SER A CA 1
ATOM 1497 C C . SER A 1 194 ? 3.370 -16.955 -13.880 1.00 91.12 194 SER A C 1
ATOM 1499 O O . SER A 1 194 ? 3.510 -15.777 -14.231 1.00 91.12 194 SER A O 1
ATOM 1501 N N . PRO A 1 195 ? 2.541 -17.791 -14.538 1.00 91.56 195 PRO A N 1
ATOM 1502 C CA . PRO A 1 195 ? 1.793 -17.373 -15.726 1.00 91.56 195 PRO A CA 1
ATOM 1503 C C . PRO A 1 195 ? 0.965 -16.086 -15.530 1.00 91.56 195 PRO A C 1
ATOM 1505 O O . PRO A 1 195 ? 1.088 -15.189 -16.364 1.00 91.56 195 PRO A O 1
ATOM 1508 N N . PRO A 1 196 ? 0.225 -15.889 -14.414 1.00 86.25 196 PRO A N 1
ATOM 1509 C CA . PRO A 1 196 ? -0.480 -14.626 -14.174 1.00 86.25 196 PRO A CA 1
ATOM 1510 C C . PRO A 1 196 ? 0.457 -13.414 -14.085 1.00 86.25 196 PRO A C 1
ATOM 1512 O O . PRO A 1 196 ? 0.111 -12.322 -14.524 1.00 86.25 196 PRO A O 1
ATOM 1515 N N . THR A 1 197 ? 1.661 -13.596 -13.538 1.00 87.19 197 THR A N 1
ATOM 1516 C CA . THR A 1 197 ? 2.643 -12.510 -13.415 1.00 87.19 197 THR A CA 1
ATOM 1517 C C . THR A 1 197 ? 3.244 -12.153 -14.779 1.00 87.19 197 THR A C 1
ATOM 1519 O O . THR A 1 197 ? 3.450 -10.975 -15.057 1.00 87.19 197 THR A O 1
ATOM 1522 N N . LEU A 1 198 ? 3.477 -13.135 -15.659 1.00 90.56 198 LEU A N 1
ATOM 1523 C CA . LEU A 1 198 ? 3.932 -12.884 -17.035 1.00 90.56 198 LEU A CA 1
ATOM 1524 C C . LEU A 1 198 ? 2.904 -12.089 -17.839 1.00 90.56 198 LEU A C 1
ATOM 1526 O O . LEU A 1 198 ? 3.269 -11.119 -18.498 1.00 90.56 198 LEU A O 1
ATOM 1530 N N . VAL A 1 199 ? 1.624 -12.465 -17.747 1.00 90.00 199 VAL A N 1
ATOM 1531 C CA . VAL A 1 199 ? 0.534 -11.742 -18.422 1.00 90.00 199 VAL A CA 1
ATOM 1532 C C . VAL A 1 199 ? 0.521 -10.278 -17.989 1.00 90.00 199 VAL A C 1
ATOM 1534 O O . VAL A 1 199 ? 0.493 -9.391 -18.834 1.00 90.00 199 VAL A O 1
ATOM 1537 N N . ARG A 1 200 ? 0.628 -10.013 -16.684 1.00 89.38 200 ARG A N 1
ATOM 1538 C CA . ARG A 1 200 ? 0.679 -8.647 -16.140 1.00 89.38 200 ARG A CA 1
ATOM 1539 C C . ARG A 1 200 ? 1.860 -7.840 -16.675 1.00 89.38 200 ARG A C 1
ATOM 1541 O O . ARG A 1 200 ? 1.687 -6.684 -17.050 1.00 89.38 200 ARG A O 1
ATOM 1548 N N . LEU A 1 201 ? 3.045 -8.451 -16.762 1.00 90.19 201 LEU A N 1
ATOM 1549 C CA . LEU A 1 201 ? 4.225 -7.801 -17.340 1.00 90.19 201 LEU A CA 1
ATOM 1550 C C . LEU A 1 201 ? 3.997 -7.404 -18.804 1.00 90.19 201 LEU A C 1
ATOM 1552 O O . LEU A 1 201 ? 4.255 -6.260 -19.177 1.00 90.19 201 LEU A O 1
ATOM 1556 N N . LEU A 1 202 ? 3.508 -8.344 -19.618 1.00 90.81 202 LEU A N 1
ATOM 1557 C CA . LEU A 1 202 ? 3.271 -8.127 -21.045 1.00 90.81 202 LEU A CA 1
ATOM 1558 C C . LEU A 1 202 ? 2.188 -7.070 -21.277 1.00 90.81 202 LEU A C 1
ATOM 1560 O O . LEU A 1 202 ? 2.389 -6.169 -22.085 1.00 90.81 202 LEU A O 1
ATOM 1564 N N . THR A 1 203 ? 1.089 -7.121 -20.523 1.00 88.69 203 THR A N 1
ATOM 1565 C CA . THR A 1 203 ? 0.022 -6.115 -20.593 1.00 88.69 203 THR A CA 1
ATOM 1566 C C . THR A 1 203 ? 0.535 -4.733 -20.202 1.00 88.69 203 THR A C 1
ATOM 1568 O O . THR A 1 203 ? 0.262 -3.767 -20.909 1.00 88.69 203 THR A O 1
ATOM 1571 N N . ALA A 1 204 ? 1.327 -4.619 -19.130 1.00 87.69 204 ALA A N 1
ATOM 1572 C CA . ALA A 1 204 ? 1.911 -3.340 -18.734 1.00 87.69 204 ALA A CA 1
ATOM 1573 C C . ALA A 1 204 ? 2.806 -2.747 -19.835 1.00 87.69 204 ALA A C 1
ATOM 1575 O O . ALA A 1 204 ? 2.724 -1.549 -20.095 1.00 87.69 204 ALA A O 1
ATOM 1576 N N . CYS A 1 205 ? 3.618 -3.576 -20.503 1.00 88.44 205 CYS A N 1
ATOM 1577 C CA . CYS A 1 205 ? 4.453 -3.147 -21.629 1.00 88.44 205 CYS A CA 1
ATOM 1578 C C . CYS A 1 205 ? 3.605 -2.736 -22.840 1.00 88.44 205 CYS A C 1
ATOM 1580 O O . CYS A 1 205 ? 3.829 -1.668 -23.406 1.00 88.44 205 CYS A O 1
ATOM 1582 N N . ALA A 1 206 ? 2.594 -3.531 -23.197 1.00 88.69 206 ALA A N 1
ATOM 1583 C CA . ALA A 1 206 ? 1.698 -3.249 -24.316 1.00 88.69 206 ALA A CA 1
ATOM 1584 C C . ALA A 1 206 ? 0.925 -1.933 -24.126 1.00 88.69 206 ALA A C 1
ATOM 1586 O O . ALA A 1 206 ? 0.869 -1.122 -25.047 1.00 88.69 206 ALA A O 1
ATOM 1587 N N . CYS A 1 207 ? 0.396 -1.680 -22.922 1.00 85.69 207 CYS A N 1
ATOM 1588 C CA . CYS A 1 207 ? -0.360 -0.465 -22.598 1.00 85.69 207 CYS A CA 1
ATOM 1589 C C . CYS A 1 207 ? 0.430 0.830 -22.823 1.00 85.69 207 CYS A C 1
ATOM 1591 O O . CYS A 1 207 ? -0.162 1.854 -23.151 1.00 85.69 207 CYS A O 1
ATOM 1593 N N . VAL A 1 208 ? 1.752 0.800 -22.639 1.00 84.56 208 VAL A N 1
ATOM 1594 C CA . VAL A 1 208 ? 2.620 1.974 -22.837 1.00 84.56 208 VAL A CA 1
ATOM 1595 C C . VAL A 1 208 ? 3.398 1.926 -24.156 1.00 84.56 208 VAL A C 1
ATOM 1597 O O . VAL A 1 208 ? 4.238 2.788 -24.397 1.00 84.56 208 VAL A O 1
ATOM 1600 N N . GLY A 1 209 ? 3.148 0.917 -24.998 1.00 85.25 209 GLY A N 1
ATOM 1601 C CA . GLY A 1 209 ? 3.884 0.712 -26.245 1.00 85.25 209 GLY A CA 1
ATOM 1602 C C . GLY A 1 209 ? 5.377 0.450 -26.030 1.00 85.25 209 GLY A C 1
ATOM 1603 O O . GLY A 1 209 ? 6.195 0.911 -26.820 1.00 85.25 209 GLY A O 1
ATOM 1604 N N . HIS A 1 210 ? 5.754 -0.248 -24.956 1.00 86.00 210 HIS A N 1
ATOM 1605 C CA . HIS A 1 210 ? 7.137 -0.646 -24.712 1.00 86.00 210 HIS A CA 1
ATOM 1606 C C . HIS A 1 210 ? 7.456 -1.938 -25.472 1.00 86.00 210 HIS A C 1
ATOM 1608 O O . HIS A 1 210 ? 6.936 -3.005 -25.146 1.00 86.00 210 HIS A O 1
ATOM 1614 N N . PHE A 1 211 ? 8.322 -1.833 -26.474 1.00 80.12 211 PHE A N 1
ATOM 1615 C CA . PHE A 1 211 ? 8.848 -2.946 -27.256 1.00 80.12 211 PHE A CA 1
ATOM 1616 C C . PHE A 1 211 ? 10.315 -2.676 -27.597 1.00 80.12 211 PHE A C 1
ATOM 1618 O O . PHE A 1 211 ? 10.712 -1.520 -27.773 1.00 80.12 211 PHE A O 1
ATOM 1625 N N . ASP A 1 212 ? 11.108 -3.743 -27.690 1.00 68.62 212 ASP A N 1
ATOM 1626 C CA . ASP A 1 212 ? 12.450 -3.660 -28.260 1.00 68.62 212 ASP A CA 1
ATOM 1627 C C . ASP A 1 212 ? 12.322 -3.379 -29.768 1.00 68.62 212 ASP A C 1
ATOM 1629 O O . ASP A 1 212 ? 11.434 -3.923 -30.433 1.00 68.62 212 ASP A O 1
ATOM 1633 N N . ARG A 1 213 ? 13.170 -2.490 -30.293 1.00 50.72 213 ARG A N 1
ATOM 1634 C CA . ARG A 1 213 ? 13.324 -2.280 -31.739 1.00 50.72 213 ARG A CA 1
ATOM 1635 C C . ARG A 1 213 ? 14.333 -3.255 -32.319 1.00 50.72 213 ARG A C 1
ATOM 1637 O O . ARG A 1 213 ? 15.338 -3.518 -31.623 1.00 50.72 213 ARG A O 1
#

Secondary structure (DSSP, 8-state):
--------------TTS--TT-----HHHHHHHHHHHHHGGGS-HHHHHHHHHHHHHTT---HHHHHHHHHHHHHS-TTTSPPHHHHHHHHHHHHHTT---HHHHHHHHHHHHHHGGG--HHHHHHHHHHHHHTT---HHHHHHHHHHHHHTGGGS-HHHHHHHHHHHHHTT---HHHHHHHHHHHHHTGGG--HHHHHHHHHHHHHTT----